Protein AF-L1LE50-F1 (afdb_monomer)

Radius of gyration: 20.18 Å; Cα contacts (8 Å, |Δi|>4): 421; chains: 1; bounding box: 48×34×61 Å

Mean predicted aligned error: 8.32 Å

Secondary structure (DSSP, 8-state):
-PPPEEEEETT--TTSTT-EEEETTEEEEE-TTSPEEEEEEEES-TTSTTEEEEEEEESSTTPEEEEEEETTEEE-TTGGG-TT--EEEEEEETT-TT-----EEEEESSS-EEEEE-SSSEEE----GGGHHHHHHHHHHHTT-EEEETT---SSS-EEEE-TTTSSS-EEEEEEEEETTEEEEEEEE-TTS--SS-EEEPPGGG-TT-TTS--EEEEEE---

Nearest PDB structures (foldseek):
  6k4l-assembly1_A  TM=5.652E-01  e=4.238E+00  Legionella pneumophila subsp. pneumophila str. Philadelphia 1
  6k4l-assembly2_B  TM=5.534E-01  e=4.238E+00  Legionella pneumophila subsp. pneumophila str. Philadelphia 1
  6k4k-assembly1_A  TM=4.910E-01  e=4.238E+00  Legionella pneumophila subsp. pneumophila str. Philadelphia 1
  1swl-assembly1_D  TM=3.981E-01  e=4.013E+00  Streptomyces avidinii
  1n7y-assembly1_A  TM=4.019E-01  e=6.937E+00  Streptomyces avidinii

Sequence (224 aa):
MTGKGVTIDIGNTPVKHGVQKEHDNKYYYDDEHRERAEMTLVEHPSEAPGYKKLEHKPKGNNAKILRIDNVGGTRTEFNNDLDDCKIVIVYYWSGDGDYTDPLVVQLSGEQDKYYTDTGSKWTNADIKSDDLLKTLDEQNCLRMAHIIDISQNPSSSTTTYYCPACHKQEAISISSLDKDNYKRVSHSPDESKSFGEKYRLLDISYFRDIFSKIHHLRLFNYDE

Solvent-accessible surface area (backbone atoms only — not comparable to full-atom values): 13398 Å² total; per-residue (Å²): 130,86,71,60,53,24,58,46,49,75,58,67,44,95,86,36,89,77,50,43,79,76,56,96,54,31,34,33,37,62,36,99,85,67,35,45,35,39,34,40,57,40,75,50,39,90,83,35,70,72,21,27,36,42,38,36,30,46,63,59,97,78,40,37,50,74,48,43,31,40,85,95,46,80,48,71,78,53,64,92,61,31,91,59,28,59,35,42,34,40,30,31,52,57,81,51,80,84,67,82,61,72,40,38,40,35,38,36,47,91,64,74,45,35,28,34,66,76,89,83,50,66,37,80,60,83,61,48,82,91,44,45,45,59,50,50,42,35,46,34,36,77,68,64,32,42,56,36,68,63,78,71,70,66,92,53,98,64,39,70,46,57,26,84,59,65,67,75,82,54,48,33,34,34,46,75,45,84,47,101,93,48,74,50,76,45,78,38,73,46,70,90,59,87,64,89,76,50,72,49,75,73,77,71,82,86,52,87,85,54,84,90,78,75,67,67,52,62,48,36,64,54,90,133

Foldseek 3Di:
DPWAAAEAEPQDDPPDPQWAADDDQKIWHAHPVRWIKIWGKDAQDPLAGQKIKIKIFTPDDRYFHQFYAYVPGTACQCRVPRPFFGIKMWMGGNPPPSSPQTAKIWRDGPDIWIWGDPPPHTDTPVDDSNCVNLSSQLSCVVVVKAKDQPVDDDPDQKDWADGPNNRPDWTWIWHWDDDDPDIDIDTHTDCVPDDDFDKDADDPVVPPDPPPDDRIGIIDTDDD

Organism: NCBI:txid1537102

Structure (mmCIF, N/CA/C/O backbone):
data_AF-L1LE50-F1
#
_entry.id   AF-L1LE50-F1
#
loop_
_atom_site.group_PDB
_atom_site.id
_atom_site.type_symbol
_atom_site.label_atom_id
_atom_site.label_alt_id
_atom_site.label_comp_id
_atom_site.label_asym_id
_atom_site.label_entity_id
_atom_site.label_seq_id
_atom_site.pdbx_PDB_ins_code
_atom_site.Cartn_x
_atom_site.Cartn_y
_atom_site.Cartn_z
_atom_site.occupancy
_atom_site.B_iso_or_equiv
_atom_site.auth_seq_id
_atom_site.auth_comp_id
_atom_site.auth_asym_id
_atom_site.auth_atom_id
_atom_site.pdbx_PDB_model_num
ATOM 1 N N . MET A 1 1 ? -21.938 4.040 27.095 1.00 47.56 1 MET A N 1
ATOM 2 C CA . MET A 1 1 ? -21.354 2.738 26.718 1.00 47.56 1 MET A CA 1
ATOM 3 C C . MET A 1 1 ? -20.289 3.037 25.687 1.00 47.56 1 MET A C 1
ATOM 5 O O . MET A 1 1 ? -20.633 3.581 24.647 1.00 47.56 1 MET A O 1
ATOM 9 N N . THR A 1 2 ? -19.018 2.814 25.998 1.00 58.72 2 THR A N 1
ATOM 10 C CA . THR A 1 2 ? -17.952 2.873 24.994 1.00 58.72 2 THR A CA 1
ATOM 11 C C . THR A 1 2 ? -18.213 1.741 24.003 1.00 58.72 2 THR A C 1
ATOM 13 O O . THR A 1 2 ? -18.344 0.586 24.406 1.00 58.72 2 THR A O 1
ATOM 16 N N . GLY A 1 3 ? -18.436 2.078 22.730 1.00 70.06 3 GLY A N 1
ATOM 17 C CA . GLY A 1 3 ? -18.621 1.067 21.692 1.00 70.06 3 GLY A CA 1
ATOM 18 C C . GLY A 1 3 ? -17.392 0.164 21.632 1.00 70.06 3 GLY A C 1
ATOM 19 O O . GLY A 1 3 ? -16.280 0.633 21.874 1.00 70.06 3 GLY A O 1
ATOM 20 N N . LYS A 1 4 ? -17.589 -1.125 21.334 1.00 89.69 4 LYS A N 1
ATOM 21 C CA . LYS A 1 4 ? -16.463 -2.008 21.024 1.00 89.69 4 LYS A CA 1
ATOM 22 C C . LYS A 1 4 ? -15.696 -1.412 19.852 1.00 89.69 4 LYS A C 1
ATOM 24 O O . LYS A 1 4 ? -16.302 -1.033 18.848 1.00 89.69 4 LYS A O 1
ATOM 29 N N . GLY A 1 5 ? -14.387 -1.324 19.984 1.00 94.50 5 GLY A N 1
ATOM 30 C CA . GLY A 1 5 ? -13.546 -0.823 18.922 1.00 94.50 5 GLY A CA 1
ATOM 31 C C . GLY A 1 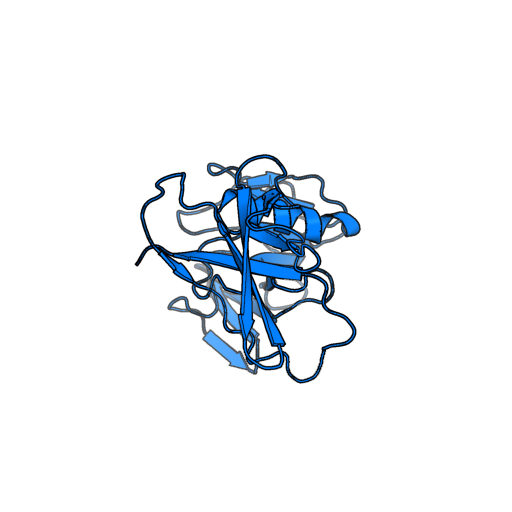5 ? -12.195 -1.503 18.948 1.00 94.50 5 GLY A C 1
ATOM 32 O O . GLY A 1 5 ? -11.793 -2.035 19.977 1.00 94.50 5 GLY A O 1
ATOM 33 N N . VAL A 1 6 ? -11.552 -1.521 17.792 1.00 97.19 6 VAL A N 1
ATOM 34 C CA . VAL A 1 6 ? -10.303 -2.236 17.554 1.00 97.19 6 VAL A CA 1
ATOM 35 C C . VAL A 1 6 ? -9.219 -1.252 17.143 1.00 97.19 6 VAL A C 1
ATOM 37 O O . VAL A 1 6 ? -9.479 -0.240 16.480 1.00 97.19 6 VAL A O 1
ATOM 40 N N . THR A 1 7 ? -7.994 -1.572 17.523 1.00 97.44 7 THR A N 1
ATOM 41 C CA . THR A 1 7 ? -6.789 -0.952 16.975 1.00 97.44 7 THR A CA 1
ATOM 42 C C . THR A 1 7 ? -6.351 -1.707 15.729 1.00 97.44 7 THR A C 1
ATOM 44 O O . THR A 1 7 ? -6.095 -2.908 15.798 1.00 97.44 7 THR A O 1
ATOM 47 N N . ILE A 1 8 ? -6.244 -1.015 14.595 1.00 97.94 8 ILE A N 1
ATOM 48 C CA . ILE A 1 8 ? -5.686 -1.607 13.377 1.00 97.94 8 ILE A CA 1
ATOM 49 C C . ILE A 1 8 ? -4.190 -1.302 13.319 1.00 97.94 8 ILE A C 1
ATOM 51 O O . ILE A 1 8 ? -3.803 -0.166 13.089 1.00 97.94 8 ILE A O 1
ATOM 55 N N . ASP A 1 9 ? -3.343 -2.309 13.493 1.00 97.50 9 ASP A N 1
ATOM 56 C CA . ASP A 1 9 ? -1.910 -2.215 13.198 1.00 97.50 9 ASP A CA 1
ATOM 57 C C . ASP A 1 9 ? -1.678 -2.597 11.725 1.00 97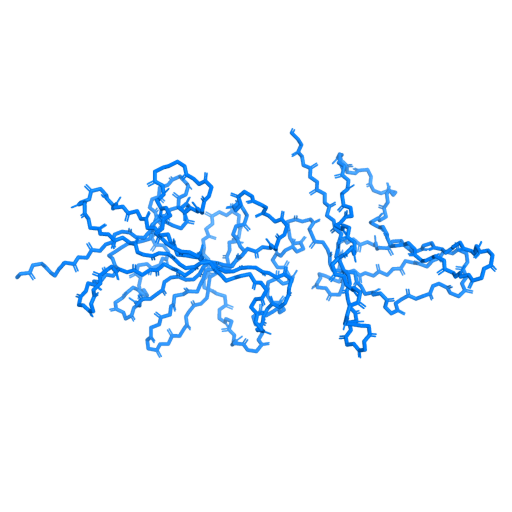.50 9 ASP A C 1
ATOM 59 O O . ASP A 1 9 ? -1.845 -3.762 11.351 1.00 97.50 9 ASP A O 1
ATOM 63 N N . ILE A 1 10 ? -1.317 -1.620 10.885 1.00 96.75 10 ILE A N 1
ATOM 64 C CA . ILE A 1 10 ? -0.978 -1.838 9.464 1.00 96.75 10 ILE A CA 1
ATOM 65 C C . ILE A 1 10 ? 0.389 -2.508 9.281 1.00 96.75 10 ILE A C 1
ATOM 67 O O . ILE A 1 10 ? 0.716 -2.967 8.192 1.00 96.75 10 ILE A O 1
ATOM 71 N N . GLY A 1 11 ? 1.179 -2.614 10.351 1.00 96.12 11 GLY A N 1
ATOM 72 C CA . GLY A 1 11 ? 2.369 -3.452 10.403 1.00 96.12 11 GLY A CA 1
ATOM 73 C C . GLY A 1 11 ? 2.053 -4.924 10.680 1.00 96.12 11 GLY A C 1
ATOM 74 O O . GLY A 1 11 ? 2.983 -5.722 10.753 1.00 96.12 11 GLY A O 1
ATOM 75 N N . ASN A 1 12 ? 0.787 -5.316 10.891 1.00 97.31 12 ASN A N 1
ATOM 76 C CA . ASN A 1 12 ? 0.392 -6.725 10.965 1.00 97.31 12 ASN A CA 1
ATOM 77 C C . ASN A 1 12 ? 0.173 -7.311 9.576 1.00 97.31 12 ASN A C 1
ATOM 79 O O . ASN A 1 12 ? -0.798 -6.996 8.906 1.00 97.31 12 ASN A O 1
ATOM 83 N N . THR A 1 13 ? 1.064 -8.210 9.169 1.00 97.25 13 THR A N 1
ATOM 84 C CA . THR A 1 13 ? 1.105 -8.778 7.818 1.00 97.25 13 THR A CA 1
ATOM 85 C C . THR A 1 13 ? 1.066 -10.309 7.891 1.00 97.25 13 THR A C 1
ATOM 87 O O . THR A 1 13 ? 1.303 -10.877 8.961 1.00 97.25 13 THR A O 1
ATOM 90 N N . PRO A 1 14 ? 0.770 -11.022 6.787 1.00 97.56 14 PRO A N 1
ATOM 91 C CA . PRO A 1 14 ? 0.708 -12.487 6.773 1.00 97.56 14 PRO A CA 1
ATOM 92 C C . PRO A 1 14 ? 1.957 -13.211 7.295 1.00 97.56 14 PRO A C 1
ATOM 94 O O . PRO A 1 14 ? 1.855 -14.367 7.700 1.00 97.56 14 PRO A O 1
ATOM 97 N N . VAL A 1 15 ? 3.120 -12.554 7.257 1.00 96.31 15 VAL A N 1
ATOM 98 C CA . VAL A 1 15 ? 4.412 -13.110 7.688 1.00 96.31 15 VAL A CA 1
ATOM 99 C C . VAL A 1 15 ? 4.795 -12.712 9.118 1.00 96.31 15 VAL A C 1
ATOM 101 O O . VAL A 1 15 ? 5.742 -13.267 9.675 1.00 96.31 15 VAL A O 1
ATOM 104 N N . LYS A 1 16 ? 4.072 -11.775 9.750 1.00 96.00 16 LYS A N 1
ATOM 105 C CA . LYS A 1 16 ? 4.405 -11.293 11.096 1.00 96.00 16 LYS A CA 1
ATOM 106 C C . LYS A 1 16 ? 4.021 -12.308 12.169 1.00 96.00 16 LYS A C 1
ATOM 108 O O . LYS A 1 16 ? 2.930 -12.879 12.175 1.00 96.00 16 LYS A O 1
ATOM 113 N N . HIS A 1 17 ? 4.906 -12.473 13.148 1.00 95.19 17 HIS A N 1
ATOM 114 C CA . HIS A 1 17 ? 4.634 -13.294 14.322 1.00 95.19 17 HIS A CA 1
ATOM 115 C C . HIS A 1 17 ? 3.404 -12.781 15.094 1.00 95.19 17 HIS A C 1
ATOM 117 O O . HIS A 1 17 ? 3.313 -11.599 15.418 1.00 95.19 17 HIS A O 1
ATOM 123 N N . GLY A 1 18 ? 2.485 -13.687 15.438 1.00 94.75 18 GLY A N 1
ATOM 124 C CA . GLY A 1 18 ? 1.242 -13.375 16.155 1.00 94.75 18 GLY A CA 1
ATOM 125 C C . GLY A 1 18 ? 0.021 -13.196 15.250 1.00 94.75 18 GLY A C 1
ATOM 126 O O . GLY A 1 18 ? -1.104 -13.315 15.735 1.00 94.75 18 GLY A O 1
ATOM 127 N N . VAL A 1 19 ? 0.222 -13.006 13.942 1.00 97.62 19 VAL A N 1
ATOM 128 C CA . VAL A 1 19 ? -0.861 -13.072 12.956 1.00 97.62 19 VAL A CA 1
ATOM 129 C C . VAL A 1 19 ? -1.213 -14.537 12.698 1.00 97.62 19 VAL A C 1
ATOM 131 O O . VAL A 1 19 ? -0.348 -15.377 12.455 1.00 97.62 19 VAL A O 1
ATOM 134 N N . GLN A 1 20 ? -2.500 -14.859 12.776 1.00 98.25 20 GLN A N 1
ATOM 135 C CA . GLN A 1 20 ? -3.024 -16.215 12.635 1.00 98.25 20 GLN A CA 1
ATOM 136 C C . GLN A 1 20 ? -3.728 -16.357 11.287 1.00 98.25 20 GLN A C 1
ATOM 138 O O . GLN A 1 20 ? -4.504 -15.491 10.888 1.00 98.25 20 GLN A O 1
ATOM 143 N N . LYS A 1 21 ? -3.471 -17.460 10.580 1.00 98.06 21 LYS A N 1
ATOM 144 C CA . LYS A 1 21 ? -4.160 -17.795 9.329 1.00 98.06 21 LYS A CA 1
ATOM 145 C C . LYS A 1 21 ? -5.465 -18.529 9.640 1.00 98.06 21 LYS A C 1
ATOM 147 O O . LYS A 1 21 ? -5.451 -19.485 10.408 1.00 98.06 21 LYS A O 1
ATOM 152 N N . GLU A 1 22 ? -6.576 -18.098 9.044 1.00 96.31 22 GLU A N 1
ATOM 153 C CA . GLU A 1 22 ? -7.884 -18.741 9.236 1.00 96.31 22 GLU A CA 1
ATOM 154 C C . GLU A 1 22 ? -8.175 -19.736 8.102 1.00 96.31 22 GLU A C 1
ATOM 156 O O . GLU A 1 22 ? -8.231 -20.941 8.334 1.00 96.31 22 GLU A O 1
ATOM 161 N N . HIS A 1 23 ? -8.313 -19.245 6.868 1.00 95.44 23 HIS A N 1
ATOM 162 C CA . HIS A 1 23 ? -8.451 -20.043 5.643 1.00 95.44 23 HIS A CA 1
ATOM 163 C C . HIS A 1 23 ? -8.045 -19.208 4.425 1.00 95.44 23 HIS A C 1
ATOM 165 O O . HIS A 1 23 ? -8.162 -17.985 4.450 1.00 95.44 23 HIS A O 1
ATOM 171 N N . ASP A 1 24 ? -7.576 -19.865 3.364 1.00 96.75 24 ASP A N 1
ATOM 172 C CA . ASP A 1 24 ? -7.226 -19.237 2.085 1.00 96.75 24 ASP A CA 1
ATOM 173 C C . ASP A 1 24 ? -6.295 -18.021 2.239 1.00 96.75 24 ASP A C 1
ATOM 175 O O . ASP A 1 24 ? -5.145 -18.163 2.667 1.00 96.75 24 ASP A O 1
ATOM 179 N N . ASN A 1 25 ? -6.800 -16.839 1.896 1.00 97.19 25 ASN A N 1
ATOM 180 C CA . ASN A 1 25 ? -6.145 -15.542 1.957 1.00 97.19 25 ASN A CA 1
ATOM 181 C C . ASN A 1 25 ? -6.583 -14.703 3.173 1.00 97.19 25 ASN A C 1
ATOM 183 O O . ASN A 1 25 ? -6.357 -13.492 3.196 1.00 97.19 25 ASN A O 1
ATOM 187 N N . LYS A 1 26 ? -7.227 -15.322 4.169 1.00 98.38 26 LYS A N 1
ATOM 188 C CA . LYS A 1 26 ? -7.727 -14.656 5.374 1.00 98.38 26 LYS A CA 1
ATOM 189 C C . LYS A 1 26 ? -6.879 -14.950 6.600 1.00 98.38 26 LYS A C 1
ATOM 191 O O . LYS A 1 26 ? -6.502 -16.091 6.887 1.00 98.38 26 LYS A O 1
ATOM 196 N N . TYR A 1 27 ? -6.655 -13.891 7.358 1.00 98.56 27 TYR A N 1
ATOM 197 C CA . TYR A 1 27 ? -5.814 -13.836 8.539 1.00 98.56 27 TYR A CA 1
ATOM 198 C C . TYR A 1 27 ? -6.515 -13.026 9.631 1.00 98.56 27 TYR A C 1
ATOM 200 O O . TYR A 1 27 ? -7.520 -12.360 9.383 1.00 98.56 27 TYR A O 1
ATOM 208 N N . TYR A 1 28 ? -5.993 -13.068 10.849 1.00 98.50 28 TYR A N 1
ATOM 209 C CA . TYR A 1 28 ? -6.453 -12.213 11.936 1.00 98.50 28 TYR A CA 1
ATOM 210 C C . TYR A 1 28 ? -5.379 -12.025 13.001 1.00 98.50 28 TYR A C 1
ATOM 212 O O . TYR A 1 28 ? -4.417 -12.788 13.087 1.00 98.50 28 TYR A O 1
ATOM 220 N N . TYR A 1 29 ? -5.593 -11.031 13.849 1.00 98.06 29 TYR A N 1
ATOM 221 C CA . TYR A 1 29 ? -4.880 -10.837 15.104 1.00 98.06 29 TYR A CA 1
ATOM 222 C C . TYR A 1 29 ? -5.832 -10.218 16.127 1.00 98.06 29 TYR A C 1
ATOM 224 O O . TYR A 1 29 ? -6.871 -9.666 15.760 1.00 98.06 29 TYR A O 1
ATOM 232 N N . ASP A 1 30 ? -5.478 -10.320 17.401 1.00 97.50 30 ASP A N 1
ATOM 233 C CA . ASP A 1 30 ? -6.173 -9.618 18.474 1.00 97.50 30 ASP A CA 1
ATOM 234 C C . ASP A 1 30 ? -5.319 -8.420 18.902 1.00 97.50 30 ASP A C 1
ATOM 236 O O . ASP A 1 30 ? -4.095 -8.536 19.003 1.00 97.50 30 ASP A O 1
ATOM 240 N N . ASP A 1 31 ? -5.948 -7.267 19.117 1.00 95.56 31 ASP A N 1
ATOM 241 C CA . ASP A 1 31 ? -5.254 -6.082 19.614 1.00 95.56 31 ASP A CA 1
ATOM 242 C C . ASP A 1 31 ? -4.932 -6.183 21.120 1.00 95.56 31 ASP A C 1
ATOM 244 O O . ASP A 1 31 ? -5.222 -7.180 21.791 1.00 95.56 31 ASP A O 1
ATOM 248 N N . GLU A 1 32 ? -4.329 -5.138 21.690 1.00 93.69 32 GLU A N 1
ATOM 249 C CA . GLU A 1 32 ? -3.982 -5.100 23.119 1.00 93.69 32 GLU A CA 1
ATOM 250 C C . GLU A 1 32 ? -5.194 -5.206 24.066 1.00 93.69 32 GLU A C 1
ATOM 252 O O . GLU A 1 32 ? -5.040 -5.545 25.243 1.00 93.69 32 GLU A O 1
ATOM 257 N N . HIS A 1 33 ? -6.407 -4.963 23.563 1.00 94.50 33 HIS A N 1
ATOM 258 C CA . HIS A 1 33 ? -7.667 -5.104 24.290 1.00 94.50 33 HIS A CA 1
ATOM 259 C C . HIS A 1 33 ? -8.371 -6.437 24.014 1.00 94.50 33 HIS A C 1
ATOM 261 O O . HIS A 1 33 ? -9.458 -6.674 24.545 1.00 94.50 33 HIS A O 1
ATOM 267 N N . ARG A 1 34 ? -7.727 -7.342 23.263 1.00 95.25 34 ARG A N 1
ATOM 268 C CA . ARG A 1 34 ? -8.270 -8.632 22.816 1.00 95.25 34 ARG A CA 1
ATOM 269 C C . ARG A 1 34 ? -9.479 -8.490 21.890 1.00 95.25 34 ARG A C 1
ATOM 271 O O . ARG A 1 34 ? -10.323 -9.386 21.839 1.00 95.25 34 ARG A O 1
ATOM 278 N N . GLU A 1 35 ? -9.580 -7.373 21.176 1.00 96.44 35 GLU A N 1
ATOM 279 C CA . GLU A 1 35 ? -10.555 -7.205 20.105 1.00 96.44 35 GLU A CA 1
ATOM 280 C C . GLU A 1 35 ? -9.922 -7.652 18.781 1.00 96.44 35 GLU A C 1
ATOM 282 O O . GLU A 1 35 ? -8.772 -7.335 18.474 1.00 96.44 35 GLU A O 1
ATOM 287 N N . ARG A 1 36 ? -10.665 -8.442 18.000 1.00 97.38 36 ARG A N 1
ATOM 288 C CA . ARG A 1 36 ? -10.126 -9.100 16.803 1.00 97.38 36 ARG A CA 1
ATOM 289 C C . ARG A 1 36 ? -10.171 -8.170 15.593 1.00 97.38 36 ARG A C 1
ATOM 291 O O . ARG A 1 36 ? -11.244 -7.681 15.229 1.00 97.38 36 ARG A O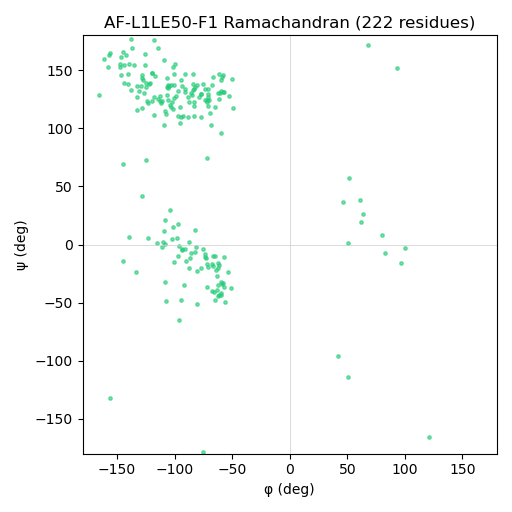 1
ATOM 298 N N . ALA A 1 37 ? -9.040 -8.033 14.914 1.00 98.25 37 ALA A N 1
ATOM 299 C CA . ALA A 1 37 ? -8.943 -7.495 13.565 1.00 98.25 37 ALA A CA 1
ATOM 300 C C . ALA A 1 37 ? -8.846 -8.649 12.555 1.00 98.25 37 ALA A C 1
ATOM 302 O O . ALA A 1 37 ? -8.016 -9.548 12.687 1.00 98.25 37 ALA A O 1
ATOM 303 N N . GLU A 1 38 ? -9.707 -8.633 11.544 1.00 98.44 38 GLU A N 1
ATOM 304 C CA . GLU A 1 38 ? -9.683 -9.561 10.415 1.00 98.44 38 GLU A CA 1
ATOM 305 C C . GLU A 1 38 ? -8.905 -8.935 9.262 1.00 98.44 38 GLU A C 1
ATOM 307 O O . GLU A 1 38 ? -9.037 -7.740 8.999 1.00 98.44 38 GLU A O 1
ATOM 312 N N . MET A 1 39 ? -8.122 -9.750 8.562 1.00 98.38 39 MET A N 1
ATOM 313 C CA . MET A 1 39 ? -7.296 -9.321 7.444 1.00 98.38 39 MET A CA 1
ATOM 314 C C . MET A 1 39 ? -7.526 -10.207 6.218 1.00 98.38 39 MET A C 1
ATOM 316 O O . MET A 1 39 ? -7.589 -11.429 6.337 1.00 98.38 39 MET A O 1
ATOM 320 N N . THR A 1 40 ? -7.646 -9.606 5.036 1.00 98.56 40 THR A N 1
ATOM 321 C CA . THR A 1 40 ? -7.759 -10.321 3.754 1.00 98.56 40 THR A CA 1
ATOM 322 C C . THR A 1 40 ? -6.658 -9.865 2.807 1.00 98.56 40 THR A C 1
ATOM 324 O O . THR A 1 40 ? -6.537 -8.676 2.525 1.00 98.56 40 THR A O 1
ATOM 327 N N . LEU A 1 41 ? -5.859 -10.810 2.314 1.00 98.44 41 LEU A N 1
ATOM 328 C CA . LEU A 1 41 ? -4.838 -10.566 1.300 1.00 98.44 41 LEU A CA 1
ATOM 329 C C . LEU A 1 41 ? -5.433 -10.721 -0.097 1.00 98.44 41 LEU A C 1
ATOM 331 O O . LEU A 1 41 ? -5.987 -11.765 -0.430 1.00 98.44 41 LEU A O 1
ATOM 335 N N . VAL A 1 42 ? -5.270 -9.714 -0.943 1.00 98.12 42 VAL A N 1
ATOM 336 C CA . VAL A 1 42 ? -5.617 -9.798 -2.363 1.00 98.12 42 VAL A CA 1
ATOM 337 C C . VAL A 1 42 ? -4.351 -9.596 -3.179 1.00 98.12 42 VAL A C 1
ATOM 339 O O . VAL A 1 42 ? -3.783 -8.503 -3.205 1.00 98.12 42 VAL A O 1
ATOM 342 N N . GLU A 1 43 ? -3.904 -10.660 -3.838 1.00 96.50 43 GLU A N 1
ATOM 343 C CA . GLU A 1 43 ? -2.807 -10.602 -4.801 1.00 96.50 43 GLU A CA 1
ATOM 344 C C . GLU A 1 43 ? -3.339 -10.167 -6.168 1.00 96.50 43 GLU A C 1
ATOM 346 O O . GLU A 1 43 ? -4.400 -10.620 -6.597 1.00 96.50 43 GLU A O 1
ATOM 351 N N . HIS A 1 44 ? -2.601 -9.287 -6.848 1.00 93.81 44 HIS A N 1
ATOM 352 C CA . HIS A 1 44 ? -2.929 -8.787 -8.186 1.00 93.81 44 HIS A CA 1
ATOM 353 C C . HIS A 1 44 ? -4.367 -8.244 -8.317 1.00 93.81 44 HIS A C 1
ATOM 355 O O . HIS A 1 44 ? -5.125 -8.710 -9.174 1.00 93.81 44 HIS A O 1
ATOM 361 N N . PRO A 1 45 ? -4.762 -7.255 -7.490 1.00 95.50 45 PRO A N 1
ATOM 362 C CA . PRO A 1 45 ? -6.087 -6.656 -7.585 1.00 95.50 45 PRO A CA 1
ATOM 363 C C . PRO A 1 45 ? -6.302 -6.041 -8.977 1.00 95.50 45 PRO A C 1
ATOM 365 O O . PRO A 1 45 ? -5.378 -5.493 -9.580 1.00 95.50 45 PRO A O 1
ATOM 368 N N . SER A 1 46 ? -7.527 -6.133 -9.498 1.00 92.81 46 SER A N 1
ATOM 369 C CA . SER A 1 46 ? -7.869 -5.717 -10.868 1.00 92.81 46 SER A CA 1
ATOM 370 C C . SER A 1 46 ? -7.578 -4.244 -11.162 1.00 92.81 46 SER A C 1
ATOM 372 O O . SER A 1 46 ? -7.209 -3.895 -12.280 1.00 92.81 46 SER A O 1
ATOM 374 N N . GLU A 1 47 ? -7.737 -3.396 -10.152 1.00 93.31 47 GLU A N 1
ATOM 375 C CA . GLU A 1 47 ? -7.501 -1.956 -10.175 1.00 93.31 47 GLU A CA 1
ATOM 376 C C . GLU A 1 47 ? -6.011 -1.592 -10.115 1.00 93.31 47 GLU A C 1
ATOM 378 O O . GLU A 1 47 ? -5.627 -0.494 -10.509 1.00 93.31 47 GLU A O 1
ATOM 383 N N . ALA A 1 48 ? -5.165 -2.512 -9.641 1.00 94.12 48 ALA A N 1
ATOM 384 C CA . ALA A 1 48 ? -3.734 -2.296 -9.470 1.00 94.12 48 ALA A CA 1
ATOM 385 C C . ALA A 1 48 ? -2.937 -3.585 -9.762 1.00 94.12 48 ALA A C 1
ATOM 387 O O . ALA A 1 48 ? -2.361 -4.200 -8.856 1.00 94.12 48 ALA A O 1
ATOM 388 N N . PRO A 1 49 ? -2.875 -4.024 -11.034 1.00 91.19 49 PRO A N 1
ATOM 389 C CA . PRO A 1 49 ? -2.086 -5.189 -11.411 1.00 91.19 49 PRO A CA 1
ATOM 390 C C . PRO A 1 49 ? -0.599 -4.981 -11.076 1.00 91.19 49 PRO A C 1
ATOM 392 O O . PRO A 1 49 ? -0.047 -3.890 -11.220 1.00 91.19 49 PRO A O 1
ATOM 395 N N . GLY A 1 50 ? 0.064 -6.045 -10.614 1.00 90.81 50 GLY A N 1
ATOM 396 C CA . GLY A 1 50 ? 1.454 -5.980 -10.128 1.00 90.81 50 GLY A CA 1
ATOM 397 C C . GLY A 1 50 ? 1.612 -5.449 -8.695 1.00 90.81 50 GLY A C 1
ATOM 398 O O . GLY A 1 50 ? 2.736 -5.237 -8.240 1.00 90.81 50 GLY A O 1
ATOM 399 N N . TYR A 1 51 ? 0.502 -5.260 -7.983 1.00 95.81 51 TYR A N 1
ATOM 400 C CA . TYR A 1 51 ? 0.469 -4.947 -6.557 1.00 95.81 51 TYR A CA 1
ATOM 401 C C . TYR A 1 51 ? -0.253 -6.046 -5.779 1.00 95.8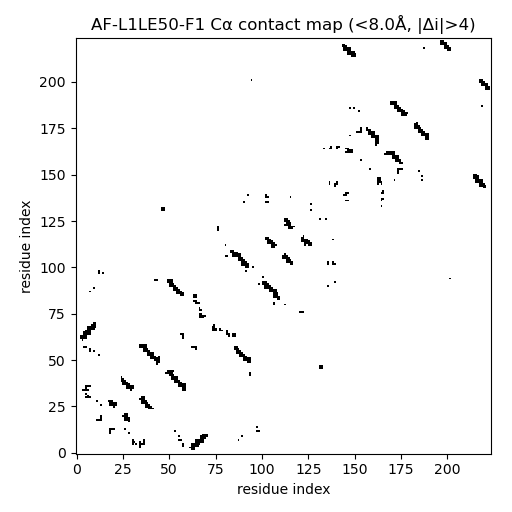1 51 TYR A C 1
ATOM 403 O O . TYR A 1 51 ? -0.775 -7.010 -6.346 1.00 95.81 51 TYR A O 1
ATOM 411 N N . LYS A 1 52 ? -0.265 -5.897 -4.462 1.00 97.44 52 LYS A N 1
ATOM 412 C CA . LYS A 1 52 ? -1.114 -6.643 -3.539 1.00 97.44 52 LYS A CA 1
ATOM 413 C C . LYS A 1 52 ? -1.709 -5.672 -2.531 1.00 97.44 52 LYS A C 1
ATOM 415 O O . LYS A 1 52 ? -1.122 -4.622 -2.265 1.00 97.44 52 LYS A O 1
ATOM 420 N N . LYS A 1 53 ? -2.860 -6.018 -1.967 1.00 97.94 53 LYS A N 1
ATOM 421 C CA . LYS A 1 53 ? -3.471 -5.238 -0.889 1.00 97.94 53 LYS A CA 1
ATOM 422 C C . LYS A 1 53 ? -3.831 -6.109 0.306 1.00 97.94 53 LYS A C 1
ATOM 424 O O . LYS A 1 53 ? -4.247 -7.256 0.136 1.00 97.94 53 LYS A O 1
ATOM 429 N N . LEU A 1 54 ? -3.658 -5.553 1.500 1.00 98.44 54 LEU A N 1
ATOM 430 C CA . LEU A 1 54 ? -4.115 -6.118 2.765 1.00 98.44 54 LEU A CA 1
ATOM 431 C C . LEU A 1 54 ? -5.283 -5.285 3.277 1.00 98.44 54 LEU A C 1
ATOM 433 O O . LEU A 1 54 ? -5.125 -4.109 3.590 1.00 98.44 54 LEU A O 1
ATOM 437 N N . GLU A 1 55 ? -6.460 -5.894 3.345 1.00 98.50 55 GLU A N 1
ATOM 438 C CA . GLU A 1 55 ? -7.665 -5.265 3.878 1.00 98.50 55 GLU A CA 1
ATOM 439 C C . GLU A 1 55 ? -7.832 -5.650 5.344 1.00 98.50 55 GLU A C 1
ATOM 441 O O . GLU A 1 55 ? -8.015 -6.826 5.643 1.00 98.50 55 GLU A O 1
ATOM 446 N N . HIS A 1 56 ? -7.808 -4.676 6.246 1.00 98.44 56 HIS A N 1
ATOM 447 C CA . HIS A 1 56 ? -8.012 -4.830 7.680 1.00 98.44 56 HIS A CA 1
ATOM 448 C C . HIS A 1 56 ? -9.389 -4.312 8.082 1.00 98.44 56 HIS A C 1
ATOM 450 O O . HIS A 1 56 ? -9.778 -3.203 7.711 1.00 98.44 56 HIS A O 1
ATOM 456 N N . LYS A 1 57 ? -10.114 -5.071 8.902 1.00 97.62 57 LYS A N 1
ATOM 457 C CA . LYS A 1 57 ? -11.404 -4.639 9.446 1.00 97.62 57 LYS A CA 1
ATOM 458 C C . LYS A 1 57 ? -11.654 -5.197 10.848 1.00 97.62 57 LYS A C 1
ATOM 460 O O . LYS A 1 57 ? -11.170 -6.283 11.167 1.00 97.62 57 LYS A O 1
ATOM 465 N N . PRO A 1 58 ? -12.443 -4.511 11.685 1.00 97.81 58 PRO A N 1
ATOM 466 C CA . PRO A 1 58 ? -12.896 -5.070 12.952 1.00 97.81 58 PRO A CA 1
ATOM 467 C C . PRO A 1 58 ? -13.746 -6.330 12.743 1.00 97.81 58 PRO A C 1
ATOM 469 O O . PRO A 1 58 ? -14.534 -6.412 11.797 1.00 97.81 58 PRO A O 1
ATOM 472 N N . LYS A 1 59 ? -13.662 -7.296 13.663 1.00 96.81 59 LYS A N 1
ATOM 473 C CA . LYS A 1 59 ? -14.611 -8.413 13.682 1.00 96.81 59 LYS A CA 1
ATOM 474 C C . LYS A 1 59 ? -15.992 -7.946 14.149 1.00 96.81 59 LYS A C 1
ATOM 476 O O . LYS A 1 59 ? -16.173 -7.511 15.285 1.00 96.81 59 LYS A O 1
ATOM 481 N N . GLY A 1 60 ? -16.994 -8.168 13.300 1.00 92.19 60 GLY A N 1
ATOM 482 C CA . GLY A 1 60 ? -18.402 -7.898 13.591 1.00 92.19 60 GLY A CA 1
ATOM 483 C C . GLY A 1 60 ? -18.873 -6.513 13.138 1.00 92.19 60 GLY A C 1
ATOM 484 O O . GLY A 1 60 ? -18.119 -5.551 13.089 1.00 92.19 60 GLY A O 1
ATOM 485 N N . ASN A 1 61 ? -20.166 -6.409 12.826 1.00 84.25 61 ASN A N 1
ATOM 486 C CA . ASN A 1 61 ? -20.717 -5.288 12.049 1.00 84.25 61 ASN A CA 1
ATOM 487 C C . ASN A 1 61 ? -20.816 -3.943 12.794 1.00 84.25 61 ASN A C 1
ATOM 489 O O . ASN A 1 61 ? -21.088 -2.930 12.162 1.00 84.25 61 ASN A O 1
ATOM 493 N N . ASN A 1 62 ? -20.635 -3.928 14.117 1.00 88.12 62 ASN A N 1
ATOM 494 C CA . ASN A 1 62 ? -20.812 -2.731 14.953 1.00 88.12 62 ASN A CA 1
ATOM 495 C C . ASN A 1 62 ? -19.512 -2.263 15.624 1.00 88.12 62 ASN A C 1
ATOM 497 O O . ASN A 1 62 ? -19.548 -1.328 16.426 1.00 88.12 62 ASN A O 1
ATOM 501 N N . ALA A 1 63 ? -18.392 -2.942 15.369 1.00 94.44 63 ALA A N 1
ATOM 502 C CA . ALA A 1 63 ? -17.109 -2.549 15.927 1.00 94.44 63 ALA A CA 1
ATOM 503 C C . ALA A 1 63 ? -16.509 -1.407 15.095 1.00 94.44 63 ALA A C 1
ATOM 505 O O . ALA A 1 63 ? -16.582 -1.421 13.867 1.00 94.44 63 ALA A O 1
ATOM 506 N N . LYS A 1 64 ? -15.943 -0.409 15.776 1.00 95.88 64 LYS A N 1
ATOM 507 C CA . LYS A 1 64 ? -15.295 0.748 15.140 1.00 95.88 64 LYS A CA 1
ATOM 508 C C . LYS A 1 64 ? -13.780 0.587 15.099 1.00 95.88 64 LYS A C 1
ATOM 510 O O . LYS A 1 64 ? -13.208 -0.088 15.952 1.00 95.88 64 LYS A O 1
ATOM 515 N N . ILE A 1 65 ? -13.127 1.253 14.154 1.00 97.31 65 ILE A N 1
ATOM 516 C CA . ILE A 1 65 ? -11.673 1.434 14.181 1.00 97.31 65 ILE A CA 1
ATOM 517 C C . ILE A 1 65 ? -11.383 2.636 15.082 1.00 97.31 65 ILE A C 1
ATOM 519 O O . ILE A 1 65 ? -11.877 3.728 14.823 1.00 97.31 65 ILE A O 1
ATOM 523 N N . LEU A 1 66 ? -10.640 2.432 16.172 1.00 95.94 66 LEU A N 1
ATOM 524 C CA . LEU A 1 66 ? -10.363 3.496 17.151 1.00 95.94 66 LEU A CA 1
ATOM 525 C C . LEU A 1 66 ? -9.071 4.251 16.853 1.00 95.94 66 LEU A C 1
ATOM 527 O O . LEU A 1 66 ? -8.971 5.442 17.133 1.00 95.94 66 LEU A O 1
ATOM 531 N N . ARG A 1 67 ? -8.076 3.538 16.331 1.00 95.88 67 ARG A N 1
ATOM 532 C CA . ARG A 1 67 ? -6.772 4.076 15.947 1.00 95.88 67 ARG A CA 1
ATOM 533 C C . ARG A 1 67 ? -6.125 3.172 14.913 1.00 95.88 67 ARG A C 1
ATOM 535 O O . ARG A 1 67 ? -6.496 1.998 14.786 1.00 95.88 67 ARG A O 1
ATOM 542 N N . ILE A 1 68 ? -5.127 3.729 14.241 1.00 97.06 68 ILE A N 1
ATOM 543 C CA . ILE A 1 68 ? -4.245 2.998 13.347 1.00 97.06 68 ILE A CA 1
ATOM 544 C C . ILE A 1 68 ? -2.816 3.087 13.890 1.00 97.06 68 ILE A C 1
ATOM 546 O O . ILE A 1 68 ? -2.302 4.177 14.148 1.00 97.06 68 ILE A O 1
ATOM 550 N N . ASP A 1 69 ? -2.184 1.934 14.054 1.00 95.62 69 ASP A N 1
ATOM 551 C CA . ASP A 1 69 ? -0.790 1.786 14.462 1.00 95.62 69 ASP A CA 1
ATOM 552 C C . ASP A 1 69 ? 0.048 1.283 13.279 1.00 95.62 69 ASP A C 1
ATOM 554 O O . ASP A 1 69 ? -0.480 0.715 12.326 1.00 95.62 69 ASP A O 1
ATOM 558 N N . ASN A 1 70 ? 1.361 1.498 13.328 1.00 90.94 70 ASN A N 1
ATOM 559 C CA . ASN A 1 70 ? 2.323 0.911 12.394 1.00 90.94 70 ASN A CA 1
ATOM 560 C C . ASN A 1 70 ? 3.562 0.434 13.174 1.00 90.94 70 ASN A C 1
ATOM 562 O O . ASN A 1 70 ? 3.704 0.699 14.373 1.00 90.94 70 ASN A O 1
ATOM 566 N N . VAL A 1 71 ? 4.521 -0.186 12.485 1.00 81.25 71 VAL A N 1
ATOM 567 C CA . VAL A 1 71 ? 5.884 -0.378 12.983 1.00 81.25 71 VAL A CA 1
ATOM 568 C C . VAL A 1 71 ? 6.408 0.968 13.514 1.00 81.25 71 VAL A C 1
ATOM 570 O O . VAL A 1 71 ? 6.470 1.969 12.794 1.00 81.25 71 VAL A O 1
ATOM 573 N N . GLY A 1 72 ? 6.707 1.006 14.816 1.00 78.25 72 GLY A N 1
ATOM 574 C CA . GLY A 1 72 ? 7.167 2.205 15.527 1.00 78.25 72 GLY A CA 1
ATOM 575 C C . GLY A 1 72 ? 6.110 2.958 16.348 1.00 78.25 72 GLY A C 1
ATOM 576 O O . GLY A 1 72 ? 6.479 3.905 17.036 1.00 78.25 72 GLY A O 1
ATOM 577 N N . GLY A 1 73 ? 4.839 2.537 16.336 1.00 88.62 73 GLY A N 1
ATOM 578 C CA . GLY A 1 73 ? 3.796 3.039 17.240 1.00 88.62 73 GLY A CA 1
ATOM 579 C C . GLY A 1 73 ? 2.586 3.675 16.548 1.00 88.62 73 GLY A C 1
ATOM 580 O O . GLY A 1 73 ? 2.369 3.516 15.344 1.00 88.62 73 GLY A O 1
ATOM 581 N N . THR A 1 74 ? 1.787 4.390 17.343 1.00 90.75 74 THR A N 1
ATOM 582 C CA . THR A 1 74 ? 0.513 4.985 16.915 1.00 90.75 74 THR A CA 1
ATOM 583 C C . THR A 1 74 ? 0.682 6.116 15.910 1.00 90.75 74 THR A C 1
ATOM 585 O O . THR A 1 74 ? 1.538 6.988 16.070 1.00 90.75 74 THR A O 1
ATOM 588 N N . ARG A 1 75 ? -0.182 6.119 14.889 1.00 90.44 75 ARG A N 1
ATOM 589 C CA . ARG A 1 75 ? -0.233 7.124 13.823 1.00 90.44 75 ARG A CA 1
ATOM 590 C C . ARG A 1 75 ? -1.454 8.015 14.008 1.00 90.44 75 ARG A C 1
ATOM 592 O O . ARG A 1 75 ? -2.592 7.567 13.906 1.00 90.44 75 ARG A O 1
ATOM 599 N N . THR A 1 76 ? -1.215 9.284 14.322 1.00 93.62 76 THR A N 1
ATOM 600 C CA . THR A 1 76 ? -2.274 10.264 14.609 1.00 93.62 76 THR A CA 1
ATOM 601 C C . THR A 1 76 ? -2.800 10.951 13.353 1.00 93.62 76 THR A C 1
ATOM 603 O O . THR A 1 76 ? -3.845 11.598 13.401 1.00 93.62 76 THR A O 1
ATOM 606 N N . GLU A 1 77 ? -2.114 10.788 12.222 1.00 95.25 77 GLU A N 1
ATOM 607 C CA . GLU A 1 77 ? -2.434 11.406 10.935 1.00 95.25 77 GLU A CA 1
ATOM 608 C C . GLU A 1 77 ? -3.786 10.947 10.373 1.00 95.25 77 GLU A C 1
ATOM 610 O O . GLU A 1 77 ? -4.394 11.664 9.583 1.00 95.25 77 GLU A O 1
ATOM 615 N N . PHE A 1 78 ? -4.274 9.786 10.814 1.00 94.69 78 PHE A N 1
ATOM 616 C CA . PHE A 1 78 ? -5.547 9.208 10.386 1.00 94.69 78 PHE A CA 1
ATOM 617 C C . PHE A 1 78 ? -6.736 9.629 11.260 1.00 94.69 78 PHE A C 1
ATOM 619 O O . PHE A 1 78 ? -7.878 9.412 10.871 1.00 94.69 78 PHE A O 1
ATOM 626 N N . ASN A 1 79 ? -6.498 10.207 12.445 1.00 93.69 79 ASN A N 1
ATOM 627 C CA . ASN A 1 79 ? -7.512 10.323 13.504 1.00 93.69 79 ASN A CA 1
ATOM 628 C C . ASN A 1 79 ? -8.777 11.081 13.085 1.00 93.69 79 ASN A C 1
ATOM 630 O O . ASN A 1 79 ? -9.864 10.749 13.547 1.00 93.69 79 ASN A O 1
ATOM 634 N N . ASN A 1 80 ? -8.648 12.079 12.209 1.00 94.00 80 ASN A N 1
ATOM 635 C CA . ASN A 1 80 ? -9.783 12.888 11.751 1.00 94.00 80 ASN A CA 1
ATOM 636 C C . ASN A 1 80 ? -10.700 12.141 10.772 1.00 94.00 80 ASN A C 1
ATOM 638 O O . ASN A 1 80 ? -11.758 12.643 10.402 1.00 94.00 80 ASN A O 1
ATOM 642 N N . ASP A 1 81 ? -10.282 10.957 10.334 1.00 95.69 81 ASP A N 1
ATOM 643 C CA . ASP A 1 81 ? -10.853 10.253 9.199 1.00 95.69 81 ASP A CA 1
ATOM 644 C C . ASP A 1 81 ? -11.347 8.845 9.579 1.00 95.69 81 ASP A C 1
ATOM 646 O O . ASP A 1 81 ? -11.792 8.090 8.716 1.00 95.69 81 ASP A O 1
ATOM 650 N N . LEU A 1 82 ? -11.310 8.501 10.875 1.00 96.06 82 LEU A N 1
ATOM 651 C CA . LEU A 1 82 ? -11.706 7.187 11.395 1.00 96.06 82 LEU A CA 1
ATOM 652 C C . LEU A 1 82 ? -13.196 7.051 11.722 1.00 96.06 82 LEU A C 1
ATOM 654 O O . LEU A 1 82 ? -13.680 5.922 11.784 1.00 96.06 82 LEU A O 1
ATOM 658 N N . ASP A 1 83 ? -13.926 8.154 11.918 1.00 94.38 83 ASP A N 1
ATOM 659 C CA . ASP A 1 83 ? -15.317 8.110 12.403 1.00 94.38 83 ASP A CA 1
ATOM 660 C C . ASP A 1 83 ? -16.245 7.270 11.506 1.00 94.38 83 ASP A C 1
ATOM 662 O O . ASP A 1 83 ? -17.082 6.518 12.024 1.00 94.38 83 ASP A O 1
ATOM 666 N N . ASP A 1 84 ? -16.017 7.333 10.190 1.00 93.06 84 ASP A N 1
ATOM 667 C CA . ASP A 1 84 ? -16.764 6.600 9.161 1.00 93.06 84 ASP A CA 1
ATOM 668 C C . ASP A 1 84 ? -15.956 5.460 8.519 1.00 93.06 84 ASP A C 1
ATOM 670 O O . ASP A 1 84 ? -16.455 4.758 7.632 1.00 93.06 84 ASP A O 1
ATOM 674 N N . CYS A 1 85 ? -14.709 5.256 8.953 1.00 96.75 85 CYS A N 1
ATOM 675 C CA . CYS A 1 85 ? -13.820 4.239 8.406 1.00 96.75 85 CYS A CA 1
ATOM 676 C C . CYS A 1 85 ? -14.253 2.842 8.864 1.00 96.75 85 CYS A C 1
ATOM 678 O O . CYS A 1 85 ? -14.346 2.543 10.057 1.00 96.75 85 CYS A O 1
ATOM 680 N N . LYS A 1 86 ? -14.480 1.955 7.895 1.00 97.19 86 LYS A N 1
ATOM 681 C CA . LYS A 1 86 ? -14.901 0.564 8.112 1.00 97.19 86 LYS A CA 1
ATOM 682 C C . LYS A 1 86 ? -13.788 -0.428 7.799 1.00 97.19 86 LYS A C 1
ATOM 684 O O . LYS A 1 86 ? -13.732 -1.491 8.416 1.00 97.19 86 LYS A O 1
ATOM 689 N N . ILE A 1 87 ? -12.939 -0.094 6.830 1.00 98.00 87 ILE A N 1
ATOM 690 C CA . ILE A 1 87 ? -11.864 -0.954 6.333 1.00 98.00 87 ILE A CA 1
ATOM 691 C C . ILE A 1 87 ? -10.620 -0.091 6.123 1.00 98.00 87 ILE A C 1
ATOM 693 O O . ILE A 1 87 ? -10.703 0.973 5.515 1.00 98.00 87 ILE A O 1
ATOM 697 N N . VAL A 1 88 ? -9.470 -0.563 6.597 1.00 98.50 88 VAL A N 1
ATOM 698 C CA . VAL A 1 88 ? -8.159 0.009 6.267 1.00 98.50 88 VAL A CA 1
ATOM 699 C C . VAL A 1 88 ? -7.509 -0.898 5.239 1.00 98.50 88 VAL A C 1
ATOM 701 O O . VAL A 1 88 ? -7.348 -2.087 5.489 1.00 98.50 88 VAL A O 1
ATOM 704 N N . ILE A 1 89 ? -7.143 -0.365 4.084 1.00 98.56 89 ILE A N 1
ATOM 705 C 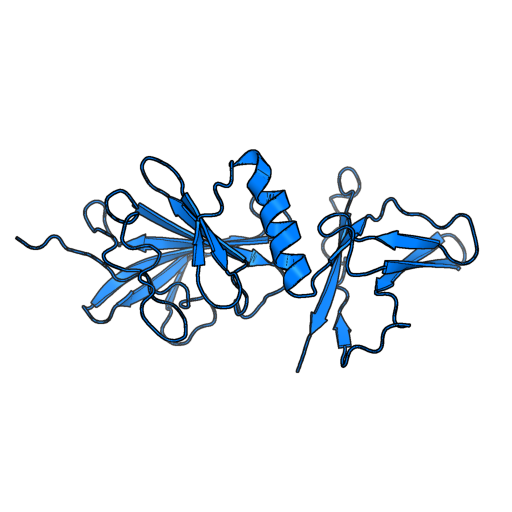CA . ILE A 1 89 ? -6.532 -1.128 2.999 1.00 98.56 89 ILE A CA 1
ATOM 706 C C . ILE A 1 89 ? -5.111 -0.622 2.806 1.00 98.56 89 ILE A C 1
ATOM 708 O O . ILE A 1 89 ? -4.902 0.570 2.599 1.00 98.56 89 ILE A O 1
ATOM 712 N N . VAL A 1 90 ? -4.134 -1.518 2.860 1.00 98.38 90 VAL A N 1
ATOM 713 C CA . VAL A 1 90 ? -2.722 -1.178 2.672 1.00 98.38 90 VAL A CA 1
ATOM 714 C C . VAL A 1 90 ? -2.236 -1.809 1.382 1.00 98.38 90 VAL A C 1
ATOM 716 O O . VAL A 1 90 ? -2.351 -3.021 1.198 1.00 98.38 90 VAL A O 1
ATOM 719 N N . TYR A 1 91 ? -1.710 -0.989 0.481 1.00 98.06 91 TYR A N 1
ATOM 720 C CA . TYR A 1 91 ? -1.176 -1.437 -0.796 1.00 98.06 91 TYR A CA 1
ATOM 721 C C . TYR A 1 91 ? 0.334 -1.610 -0.708 1.00 98.06 91 TYR A C 1
ATOM 723 O O . TYR A 1 91 ? 1.054 -0.709 -0.273 1.00 98.06 91 TYR A O 1
ATOM 731 N N . TYR A 1 92 ? 0.798 -2.751 -1.201 1.00 96.75 92 TYR A N 1
ATOM 732 C CA . TYR A 1 92 ? 2.205 -3.106 -1.303 1.00 96.75 92 TYR A CA 1
ATOM 733 C C . TYR A 1 92 ? 2.521 -3.488 -2.736 1.00 96.75 92 TYR A C 1
ATOM 735 O O . TYR A 1 92 ? 1.666 -3.974 -3.488 1.00 96.75 92 TYR A O 1
ATOM 743 N N . TRP A 1 93 ? 3.779 -3.329 -3.110 1.00 93.75 93 TRP A N 1
ATOM 744 C CA . TRP A 1 93 ? 4.266 -3.919 -4.340 1.00 93.75 93 TRP A CA 1
ATOM 745 C C . TRP A 1 93 ? 4.267 -5.459 -4.240 1.00 93.75 93 TRP A C 1
ATOM 747 O O . TRP A 1 93 ? 4.511 -6.033 -3.181 1.00 93.75 93 TRP A O 1
ATOM 757 N N . SER A 1 94 ? 3.965 -6.163 -5.338 1.00 92.62 94 SER A N 1
ATOM 758 C CA . SER A 1 94 ? 3.827 -7.626 -5.317 1.00 92.62 94 SER A CA 1
ATOM 759 C C . SER A 1 94 ? 5.114 -8.371 -4.955 1.00 92.62 94 SER A C 1
ATOM 761 O O . SER A 1 94 ? 5.030 -9.480 -4.439 1.00 92.62 94 SER A O 1
ATOM 763 N N . GLY A 1 95 ? 6.291 -7.799 -5.225 1.00 87.88 95 GLY A N 1
ATOM 764 C CA . GLY A 1 95 ? 7.561 -8.411 -4.824 1.00 87.88 95 GLY A CA 1
ATOM 765 C C . GLY A 1 95 ? 8.065 -7.985 -3.447 1.00 87.88 95 GLY A C 1
ATOM 766 O O . GLY A 1 95 ? 9.027 -8.576 -2.970 1.00 87.88 95 GLY A O 1
ATOM 767 N N . ASP A 1 96 ? 7.397 -7.064 -2.751 1.00 90.88 96 ASP A N 1
ATOM 768 C CA . ASP A 1 96 ? 7.669 -6.806 -1.332 1.00 90.88 96 ASP A CA 1
ATOM 769 C C . ASP A 1 96 ? 7.148 -7.984 -0.488 1.00 90.88 96 ASP A C 1
ATOM 771 O O . ASP A 1 96 ? 6.073 -7.923 0.103 1.00 90.88 96 ASP A O 1
ATOM 775 N N . GLY A 1 97 ? 7.850 -9.120 -0.518 1.00 91.81 97 GLY A N 1
ATOM 776 C CA . GLY A 1 97 ? 7.427 -10.385 0.088 1.00 91.81 97 GLY A CA 1
ATOM 777 C C . GLY A 1 97 ? 7.198 -10.297 1.596 1.00 91.81 97 GLY A C 1
ATOM 778 O O . GLY A 1 97 ? 6.281 -10.947 2.102 1.00 91.81 97 GLY A O 1
ATOM 779 N N . ASP A 1 98 ? 7.966 -9.440 2.268 1.00 93.19 98 ASP A N 1
ATOM 780 C CA . ASP A 1 98 ? 7.936 -9.250 3.717 1.00 93.19 98 ASP A CA 1
ATOM 781 C C . ASP A 1 98 ? 7.011 -8.109 4.164 1.00 93.19 98 ASP A C 1
ATOM 783 O O . ASP A 1 98 ? 6.754 -7.967 5.362 1.00 93.19 98 ASP A O 1
ATOM 787 N N . TYR A 1 99 ? 6.407 -7.386 3.211 1.00 95.12 99 TYR A N 1
ATOM 788 C CA . TYR A 1 99 ? 5.457 -6.297 3.452 1.00 95.12 99 TYR A CA 1
ATOM 789 C C . TYR A 1 99 ? 6.092 -5.147 4.252 1.00 95.12 99 TYR A C 1
ATOM 791 O O . TYR A 1 99 ? 5.458 -4.574 5.145 1.00 95.12 99 TYR A O 1
ATOM 799 N N . THR A 1 100 ? 7.360 -4.845 3.973 1.00 92.62 100 THR A N 1
ATOM 800 C CA . THR A 1 100 ? 8.139 -3.823 4.684 1.00 92.62 100 THR A CA 1
ATOM 801 C C . THR A 1 100 ? 7.848 -2.414 4.191 1.00 92.62 100 THR A C 1
ATOM 803 O O . THR A 1 100 ? 8.023 -1.459 4.948 1.00 92.62 100 THR A O 1
ATOM 806 N N . ASP A 1 101 ? 7.344 -2.283 2.963 1.00 93.00 101 ASP A N 1
ATOM 807 C CA . ASP A 1 101 ? 7.277 -1.020 2.238 1.00 93.00 101 ASP A CA 1
ATOM 808 C C . ASP A 1 101 ? 5.844 -0.701 1.788 1.00 93.00 101 ASP A C 1
ATOM 810 O O . ASP A 1 101 ? 5.512 -0.771 0.596 1.00 93.00 101 ASP A O 1
ATOM 814 N N . PRO A 1 102 ? 4.952 -0.318 2.725 1.00 95.62 102 PRO A N 1
ATOM 815 C CA . PRO A 1 102 ? 3.608 0.111 2.371 1.00 95.62 102 PRO A CA 1
ATOM 816 C C . PRO A 1 102 ? 3.677 1.371 1.498 1.00 95.62 102 PRO A C 1
ATOM 818 O O . PRO A 1 102 ? 4.350 2.352 1.825 1.00 95.62 102 PRO A O 1
ATOM 821 N N . LEU A 1 103 ? 2.957 1.348 0.377 1.00 96.12 103 LEU A N 1
ATOM 822 C CA . LEU A 1 103 ? 2.969 2.424 -0.618 1.00 96.12 103 LEU A CA 1
ATOM 823 C C . LEU A 1 103 ? 1.837 3.425 -0.384 1.00 96.12 103 LEU A C 1
ATOM 825 O O . LEU A 1 103 ? 2.053 4.637 -0.406 1.00 96.12 103 LEU A O 1
ATOM 829 N N . VAL A 1 104 ? 0.626 2.905 -0.171 1.00 97.69 104 VAL A N 1
ATOM 830 C CA . VAL A 1 104 ? -0.608 3.678 0.006 1.00 97.69 104 VAL A CA 1
ATOM 831 C C . VAL A 1 104 ? -1.454 3.027 1.095 1.00 97.69 104 VAL A C 1
ATOM 833 O O . VAL A 1 104 ? -1.608 1.806 1.114 1.00 97.69 104 VAL A O 1
ATOM 836 N N . VAL A 1 105 ? -2.048 3.846 1.961 1.00 98.00 105 VAL A N 1
ATOM 837 C CA . VAL A 1 105 ? -3.099 3.439 2.903 1.00 98.00 105 VAL A CA 1
ATOM 838 C C . VAL A 1 105 ? -4.412 4.075 2.467 1.00 98.00 105 VAL A C 1
ATOM 840 O O . VAL A 1 105 ? -4.499 5.292 2.346 1.00 98.00 105 VAL A O 1
ATOM 843 N N . GLN A 1 106 ? -5.439 3.266 2.240 1.00 97.69 106 GLN A N 1
ATOM 844 C CA . GLN A 1 106 ? -6.801 3.702 1.952 1.00 97.69 106 GLN A CA 1
ATOM 845 C C . GLN A 1 106 ? -7.676 3.462 3.184 1.00 97.69 106 GLN A C 1
ATOM 847 O O . GLN A 1 106 ? -7.776 2.341 3.681 1.00 97.69 106 GLN A O 1
ATOM 852 N N . LEU A 1 107 ? -8.334 4.512 3.660 1.00 97.62 107 LEU A N 1
ATOM 853 C CA . LEU A 1 107 ? -9.397 4.433 4.654 1.00 97.62 107 LEU A CA 1
ATOM 854 C C . LEU A 1 107 ? -10.721 4.381 3.899 1.00 97.62 107 LEU A C 1
ATOM 856 O O . LEU A 1 107 ? -11.105 5.369 3.274 1.00 97.62 107 LEU A O 1
ATOM 860 N N . SER A 1 108 ? -11.384 3.225 3.916 1.00 96.88 108 SER A N 1
ATOM 861 C CA . SER A 1 108 ? -12.645 3.027 3.205 1.00 96.88 108 SER A CA 1
ATOM 862 C C . SER A 1 108 ? -13.838 3.124 4.151 1.00 96.88 108 SER A C 1
ATOM 864 O O . SER A 1 108 ? -13.900 2.449 5.186 1.00 96.88 108 SER A O 1
ATOM 866 N N . GLY A 1 109 ? -14.785 3.991 3.794 1.00 94.25 109 GLY A N 1
ATOM 867 C CA . GLY A 1 109 ? -15.917 4.405 4.621 1.00 94.25 109 GLY A CA 1
ATOM 868 C C . GLY A 1 109 ? -17.084 4.911 3.776 1.00 94.25 109 GLY A C 1
ATOM 869 O O . GLY A 1 109 ? -17.488 4.256 2.820 1.00 94.25 109 GLY A O 1
ATOM 870 N N . GLU A 1 110 ? -17.659 6.063 4.129 1.00 94.00 110 GLU A N 1
ATOM 871 C CA . GLU A 1 110 ? -18.604 6.766 3.241 1.00 94.00 110 GLU A CA 1
ATOM 872 C C . GLU A 1 110 ? -17.900 7.404 2.038 1.00 94.00 110 GLU A C 1
ATOM 874 O O . GLU A 1 110 ? -18.435 7.423 0.930 1.00 94.00 110 GLU A O 1
ATOM 879 N N . GLN A 1 111 ? -16.691 7.912 2.269 1.00 94.06 111 GLN A N 1
ATOM 880 C CA . GLN A 1 111 ? -15.790 8.429 1.252 1.00 94.06 111 GLN A CA 1
ATOM 881 C C . GLN A 1 111 ? -14.419 7.812 1.476 1.00 94.06 111 GLN A C 1
ATOM 883 O O . GLN A 1 111 ? -13.920 7.802 2.603 1.00 94.06 111 GLN A O 1
ATOM 888 N N . ASP A 1 112 ? -13.822 7.314 0.401 1.00 95.62 112 ASP A N 1
ATOM 889 C CA . ASP A 1 112 ? -12.474 6.776 0.462 1.00 95.62 112 ASP A CA 1
ATOM 890 C C . ASP A 1 112 ? -11.462 7.916 0.595 1.00 95.62 112 ASP A C 1
ATOM 892 O O . ASP A 1 112 ? -11.529 8.924 -0.114 1.00 95.62 112 ASP A O 1
ATOM 896 N N . LYS A 1 113 ? -10.513 7.746 1.514 1.00 96.50 113 LYS A N 1
ATOM 897 C CA . LYS A 1 113 ? -9.386 8.663 1.712 1.00 96.50 113 LYS A CA 1
ATOM 898 C C . LYS A 1 113 ? -8.095 7.894 1.554 1.00 96.50 113 LYS A C 1
ATOM 900 O O . LYS A 1 113 ? -7.975 6.783 2.063 1.00 96.50 113 LYS A O 1
ATOM 905 N N . TYR A 1 114 ? -7.125 8.491 0.878 1.00 97.25 114 TYR A N 1
ATOM 906 C CA . TYR A 1 114 ? -5.866 7.833 0.569 1.00 97.25 114 TYR A CA 1
ATOM 907 C C . TYR A 1 114 ? -4.701 8.605 1.153 1.00 97.25 114 TYR A C 1
ATOM 909 O O . TYR A 1 114 ? -4.655 9.830 1.065 1.00 97.25 114 TYR A O 1
ATOM 917 N N . TYR A 1 115 ? -3.742 7.874 1.702 1.00 97.38 115 TYR A N 1
ATOM 918 C CA . TYR A 1 115 ? -2.552 8.422 2.316 1.00 97.38 115 TYR A CA 1
ATOM 919 C C . TYR A 1 115 ? -1.317 7.811 1.684 1.00 97.38 115 TYR A C 1
ATOM 921 O O . TYR A 1 115 ? -1.254 6.601 1.466 1.00 97.38 115 TYR A O 1
ATOM 929 N N . THR A 1 116 ? -0.314 8.647 1.453 1.00 96.56 116 THR A N 1
ATOM 930 C CA . THR A 1 116 ? 1.026 8.232 1.033 1.00 96.56 116 THR A CA 1
ATOM 931 C C . THR A 1 116 ? 2.043 8.617 2.090 1.00 96.56 116 THR A C 1
ATOM 933 O O . THR A 1 116 ? 1.922 9.677 2.719 1.00 96.56 116 THR A O 1
ATOM 936 N N . ASP A 1 117 ? 3.057 7.778 2.262 1.00 92.50 117 ASP A N 1
ATOM 937 C CA . ASP A 1 117 ? 4.181 8.065 3.144 1.00 92.50 117 ASP A CA 1
ATOM 938 C C . ASP A 1 117 ? 5.174 9.016 2.463 1.00 92.50 117 ASP A C 1
ATOM 940 O O . ASP A 1 117 ? 5.643 8.763 1.354 1.00 92.50 117 ASP A O 1
ATOM 944 N N . THR A 1 118 ? 5.507 10.117 3.137 1.00 87.69 118 THR A N 1
ATOM 945 C CA . THR A 1 118 ? 6.540 11.070 2.698 1.00 87.69 118 THR A CA 1
ATOM 946 C C . THR A 1 118 ? 7.894 10.824 3.380 1.00 87.69 118 THR A C 1
ATOM 948 O O . THR A 1 118 ? 8.713 11.739 3.467 1.00 87.69 118 THR A O 1
ATOM 951 N N . GLY A 1 119 ? 8.101 9.638 3.960 1.00 85.00 119 GLY A N 1
ATOM 952 C CA . GLY A 1 119 ? 9.301 9.209 4.690 1.00 85.00 119 GLY A CA 1
ATOM 953 C C . GLY A 1 119 ? 9.355 9.654 6.156 1.00 85.00 119 GLY A C 1
ATOM 954 O O . GLY A 1 119 ? 10.252 9.263 6.895 1.00 85.00 119 GLY A O 1
ATOM 955 N N . SER A 1 120 ? 8.413 10.488 6.597 1.00 84.88 120 SER A N 1
ATOM 956 C CA . SER A 1 120 ? 8.327 10.963 7.991 1.00 84.88 120 SER A CA 1
ATOM 957 C C . SER A 1 120 ? 6.920 10.888 8.572 1.00 84.88 120 SER A C 1
ATOM 959 O O . SER A 1 120 ? 6.767 10.835 9.791 1.00 84.88 120 SER A O 1
ATOM 961 N N . LYS A 1 121 ? 5.901 10.897 7.712 1.00 91.56 121 LYS A N 1
ATOM 962 C CA . LYS A 1 121 ? 4.491 10.900 8.085 1.00 91.56 121 LYS A CA 1
ATOM 963 C C . LYS A 1 121 ? 3.635 10.448 6.911 1.00 91.56 121 LYS A C 1
ATOM 965 O O . LYS A 1 121 ? 4.026 10.585 5.749 1.00 91.56 121 LYS A O 1
ATOM 970 N N . TRP A 1 122 ? 2.426 10.019 7.238 1.00 95.00 122 TRP A N 1
ATOM 971 C CA . TRP A 1 122 ? 1.376 9.791 6.256 1.00 95.00 122 TRP A CA 1
ATOM 972 C C . TRP A 1 122 ? 0.678 11.108 5.928 1.00 95.00 122 TRP A C 1
ATOM 974 O O . TRP A 1 122 ? 0.338 11.894 6.813 1.00 95.00 122 TRP A O 1
ATOM 984 N N . THR A 1 123 ? 0.477 11.370 4.641 1.00 96.00 123 THR A N 1
ATOM 985 C CA . THR A 1 123 ? -0.214 12.574 4.163 1.00 96.00 123 THR A CA 1
ATOM 986 C C . THR A 1 123 ? -1.373 12.178 3.281 1.00 96.00 123 THR A C 1
ATOM 988 O O . THR A 1 123 ? -1.214 11.290 2.446 1.00 96.00 123 THR A O 1
ATOM 991 N N . ASN A 1 124 ? -2.526 12.819 3.477 1.00 96.19 124 ASN A N 1
ATOM 992 C CA . ASN A 1 124 ? -3.653 12.640 2.574 1.00 96.19 124 ASN A CA 1
ATOM 993 C C . ASN A 1 124 ? -3.229 13.114 1.175 1.00 96.19 124 ASN A C 1
ATOM 995 O O . ASN A 1 124 ? -2.721 14.226 1.026 1.00 96.19 124 ASN A O 1
ATOM 999 N N . ALA A 1 125 ? -3.375 12.233 0.192 1.00 93.00 125 ALA A N 1
ATOM 1000 C CA . ALA A 1 125 ? -2.873 12.412 -1.161 1.00 93.00 125 ALA A CA 1
ATOM 1001 C C . ALA A 1 125 ? -3.969 12.819 -2.164 1.00 93.00 125 ALA A C 1
ATOM 1003 O O . ALA A 1 125 ? -3.680 12.900 -3.355 1.00 93.00 125 ALA A O 1
ATOM 1004 N N . ASP A 1 126 ? -5.209 13.058 -1.706 1.00 90.62 126 ASP A N 1
ATOM 1005 C CA . ASP A 1 126 ? -6.363 13.451 -2.536 1.00 90.62 126 ASP A CA 1
ATOM 1006 C C . ASP A 1 126 ? -6.512 12.594 -3.816 1.00 90.62 126 ASP A C 1
ATOM 1008 O O . ASP A 1 126 ? -6.870 13.078 -4.895 1.00 90.62 126 ASP A O 1
ATOM 1012 N N . ILE A 1 127 ? -6.204 11.296 -3.702 1.00 92.00 127 ILE A N 1
ATOM 1013 C CA . ILE A 1 127 ? -6.195 10.355 -4.826 1.00 92.00 127 ILE A CA 1
ATOM 1014 C C . ILE A 1 127 ? -7.632 10.087 -5.269 1.00 92.00 127 ILE A C 1
ATOM 1016 O O . ILE A 1 127 ? -8.490 9.709 -4.470 1.00 92.00 127 ILE A O 1
ATOM 1020 N N . LYS A 1 128 ? -7.887 10.223 -6.570 1.00 88.50 128 LYS A N 1
ATOM 1021 C CA . LYS A 1 128 ? -9.106 9.700 -7.196 1.00 88.50 128 LYS A CA 1
ATOM 1022 C C . LYS A 1 128 ? -8.899 8.228 -7.526 1.00 88.50 128 LYS A C 1
ATOM 1024 O O . LYS A 1 128 ? -7.802 7.845 -7.913 1.00 88.50 128 LYS A O 1
ATOM 1029 N N . SER A 1 129 ? -9.949 7.411 -7.450 1.00 78.62 129 SER A N 1
ATOM 1030 C CA . SER A 1 129 ? -9.843 5.962 -7.703 1.00 78.62 129 SER A CA 1
ATOM 1031 C C . SER A 1 129 ? -9.149 5.620 -9.032 1.00 78.62 129 SER A C 1
ATOM 1033 O O . SER A 1 129 ? -8.365 4.677 -9.075 1.00 78.62 129 SER A O 1
ATOM 1035 N N . ASP A 1 130 ? -9.387 6.398 -10.092 1.00 86.50 130 ASP A N 1
ATOM 1036 C CA . ASP A 1 130 ? -8.775 6.176 -11.413 1.00 86.50 130 ASP A CA 1
ATOM 1037 C C . ASP A 1 130 ? -7.268 6.503 -11.449 1.00 86.50 130 ASP A C 1
ATOM 1039 O O . ASP A 1 130 ? -6.543 6.021 -12.317 1.00 86.50 130 ASP A O 1
ATOM 1043 N N . ASP A 1 131 ? -6.784 7.286 -10.483 1.00 94.56 131 ASP A N 1
ATOM 1044 C CA . ASP A 1 131 ? -5.382 7.680 -10.340 1.00 94.56 131 ASP A CA 1
ATOM 1045 C C . ASP A 1 131 ? -4.600 6.742 -9.397 1.00 94.56 131 ASP A C 1
ATOM 1047 O O . ASP A 1 131 ? -3.380 6.871 -9.282 1.00 94.56 131 ASP A O 1
ATOM 1051 N N . LEU A 1 132 ? -5.258 5.766 -8.750 1.00 95.50 132 LEU A N 1
ATOM 1052 C CA . LEU A 1 132 ? -4.631 4.894 -7.748 1.00 95.50 132 LEU A CA 1
ATOM 1053 C C . LEU A 1 132 ? -3.405 4.155 -8.295 1.00 95.50 132 LEU A C 1
ATOM 1055 O O . LEU A 1 132 ? -2.347 4.178 -7.667 1.00 95.50 132 LEU A O 1
ATOM 1059 N N . LEU A 1 133 ? -3.525 3.520 -9.466 1.00 94.75 133 LEU A N 1
ATOM 1060 C CA . LEU A 1 133 ? -2.411 2.793 -10.081 1.00 94.75 133 LEU A CA 1
ATOM 1061 C C . LEU A 1 133 ? -1.224 3.724 -10.342 1.00 94.75 133 LEU A C 1
ATOM 1063 O O . LEU A 1 133 ? -0.096 3.380 -10.004 1.00 94.75 133 LEU A O 1
ATOM 1067 N N . LYS A 1 134 ? -1.488 4.925 -10.864 1.00 93.69 134 LYS A N 1
ATOM 1068 C CA . LYS A 1 134 ? -0.461 5.937 -11.114 1.00 93.69 134 LYS A CA 1
ATOM 1069 C C . LYS A 1 134 ? 0.238 6.356 -9.819 1.00 93.69 134 LYS A C 1
ATOM 1071 O O . LYS A 1 134 ? 1.461 6.450 -9.795 1.00 93.69 134 LYS A O 1
ATOM 1076 N N . THR A 1 135 ? -0.503 6.568 -8.732 1.00 95.44 135 THR A N 1
ATOM 1077 C CA . THR A 1 135 ? 0.114 6.919 -7.447 1.00 95.44 135 THR A CA 1
ATOM 1078 C C . THR A 1 135 ? 0.923 5.763 -6.865 1.00 95.44 135 THR A C 1
ATOM 1080 O O . THR A 1 135 ? 2.018 5.990 -6.358 1.00 95.44 135 THR A O 1
ATOM 1083 N N . LEU A 1 136 ? 0.441 4.522 -6.965 1.00 95.44 136 LEU A N 1
ATOM 1084 C CA . LEU A 1 136 ? 1.211 3.343 -6.555 1.00 95.44 136 LEU A CA 1
ATOM 1085 C C . LEU A 1 136 ? 2.517 3.225 -7.346 1.00 95.44 136 LEU A C 1
ATOM 1087 O O . LEU A 1 136 ? 3.566 2.923 -6.782 1.00 95.44 1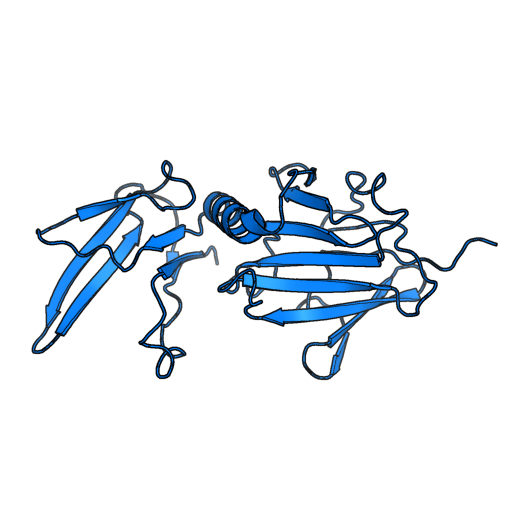36 LEU A O 1
ATOM 1091 N N . ASP A 1 137 ? 2.452 3.485 -8.644 1.00 93.38 137 ASP A N 1
ATOM 1092 C CA . ASP A 1 137 ? 3.569 3.488 -9.580 1.00 93.38 137 ASP A CA 1
ATOM 1093 C C . ASP A 1 137 ? 4.619 4.564 -9.221 1.00 93.38 137 ASP A C 1
ATOM 1095 O O . ASP A 1 137 ? 5.821 4.280 -9.165 1.00 93.38 137 ASP A O 1
ATOM 1099 N N . GLU A 1 138 ? 4.173 5.779 -8.892 1.00 92.19 138 GLU A N 1
ATOM 1100 C CA . GLU A 1 138 ? 5.019 6.880 -8.413 1.00 92.19 138 GLU A CA 1
ATOM 1101 C C . GLU A 1 138 ? 5.661 6.562 -7.052 1.00 92.19 138 GLU A C 1
ATOM 1103 O O . GLU A 1 138 ? 6.874 6.708 -6.889 1.00 92.19 138 GLU A O 1
ATOM 1108 N N . GLN A 1 139 ? 4.871 6.075 -6.089 1.00 93.31 139 GLN A N 1
ATOM 1109 C CA . GLN A 1 139 ? 5.336 5.709 -4.746 1.00 93.31 139 GLN A CA 1
ATOM 1110 C C . GLN A 1 139 ? 6.355 4.571 -4.772 1.00 93.31 139 GLN A C 1
ATOM 1112 O O . GLN A 1 139 ? 7.335 4.594 -4.026 1.00 93.31 139 GLN A O 1
ATOM 1117 N N . ASN A 1 140 ? 6.151 3.589 -5.644 1.00 91.06 140 ASN A N 1
ATOM 1118 C CA . ASN A 1 140 ? 7.088 2.491 -5.826 1.00 91.06 140 ASN A CA 1
ATOM 1119 C C . ASN A 1 140 ? 8.425 2.997 -6.397 1.00 91.06 140 ASN A C 1
ATOM 1121 O O . ASN A 1 140 ? 9.490 2.632 -5.906 1.00 91.06 140 ASN A O 1
ATOM 1125 N N . CYS A 1 141 ? 8.392 3.927 -7.359 1.00 89.00 141 CYS A N 1
ATOM 1126 C CA . CYS A 1 141 ? 9.615 4.527 -7.902 1.00 89.00 141 CYS A CA 1
ATOM 1127 C C . CYS A 1 141 ? 10.424 5.305 -6.859 1.00 89.00 141 CYS A C 1
ATOM 1129 O O . CYS A 1 141 ? 11.651 5.270 -6.906 1.00 89.00 141 CYS A O 1
ATOM 1131 N N . LEU A 1 142 ? 9.763 5.973 -5.906 1.00 88.50 142 LEU A N 1
ATOM 1132 C CA . LEU A 1 142 ? 10.451 6.645 -4.794 1.00 88.50 142 LEU A CA 1
ATOM 1133 C C . LEU A 1 142 ? 11.229 5.665 -3.901 1.00 88.50 142 LEU A C 1
ATOM 1135 O O . LEU A 1 142 ? 12.156 6.077 -3.211 1.00 88.50 142 LEU A O 1
ATOM 1139 N N . ARG A 1 143 ? 10.877 4.376 -3.950 1.00 86.75 143 ARG A N 1
ATOM 1140 C CA . ARG A 1 143 ? 11.523 3.264 -3.242 1.00 86.75 143 ARG A CA 1
ATOM 1141 C C . ARG A 1 143 ? 12.396 2.420 -4.181 1.00 86.75 143 ARG A C 1
ATOM 1143 O O . ARG A 1 143 ? 12.545 1.221 -3.996 1.00 86.75 143 ARG A O 1
ATOM 1150 N N . MET A 1 144 ? 12.946 3.051 -5.225 1.00 83.81 144 MET A N 1
ATOM 1151 C CA . MET A 1 144 ? 13.882 2.453 -6.194 1.00 83.81 144 MET A CA 1
ATOM 1152 C C . MET A 1 144 ? 13.318 1.281 -7.014 1.00 83.81 144 MET A C 1
ATOM 1154 O O . MET A 1 144 ? 14.060 0.505 -7.620 1.00 83.81 144 MET A O 1
ATOM 1158 N N . ALA A 1 145 ? 11.995 1.166 -7.080 1.00 85.00 145 ALA A N 1
ATOM 1159 C CA . ALA A 1 145 ? 11.307 0.104 -7.787 1.00 85.00 145 ALA A CA 1
ATOM 1160 C C . ALA A 1 145 ? 10.627 0.659 -9.051 1.00 85.00 145 ALA A C 1
ATOM 1162 O O . ALA A 1 145 ? 9.584 1.316 -8.991 1.00 85.00 145 ALA A O 1
ATOM 1163 N N . HIS A 1 146 ? 11.233 0.408 -10.217 1.00 85.06 146 HIS A N 1
ATOM 1164 C CA . HIS A 1 146 ? 10.868 1.071 -11.473 1.00 85.06 146 HIS A CA 1
ATOM 1165 C C . HIS A 1 146 ? 9.985 0.228 -12.397 1.00 85.06 146 HIS A C 1
ATOM 1167 O O . HIS A 1 146 ? 10.118 -0.992 -12.530 1.00 85.06 146 HIS A O 1
ATOM 1173 N N . ILE A 1 147 ? 9.112 0.932 -13.117 1.00 85.69 147 ILE A N 1
ATOM 1174 C CA . ILE A 1 147 ? 8.284 0.363 -14.180 1.00 85.69 147 ILE A CA 1
ATOM 1175 C C . ILE A 1 147 ? 9.073 0.318 -15.479 1.00 85.69 147 ILE A C 1
ATOM 1177 O O . ILE A 1 147 ? 9.658 1.321 -15.892 1.00 85.69 147 ILE A O 1
ATOM 1181 N N . ILE A 1 148 ? 9.027 -0.830 -16.146 1.00 85.06 148 ILE A N 1
ATOM 1182 C CA . ILE A 1 148 ? 9.638 -1.062 -17.448 1.00 85.06 148 ILE A CA 1
ATOM 1183 C C . ILE A 1 148 ? 8.539 -1.027 -18.503 1.00 85.06 148 ILE A C 1
ATOM 1185 O O . ILE A 1 148 ? 7.637 -1.866 -18.544 1.00 85.06 148 ILE A O 1
ATOM 1189 N N . ASP A 1 149 ? 8.655 -0.076 -19.418 1.00 86.19 149 ASP A N 1
ATOM 1190 C CA . ASP A 1 149 ? 7.947 -0.147 -20.689 1.00 86.19 149 ASP A CA 1
ATOM 1191 C C . ASP A 1 149 ? 8.651 -1.132 -21.637 1.00 86.19 149 ASP A C 1
ATOM 1193 O O . ASP A 1 149 ? 9.753 -0.868 -22.114 1.00 86.19 149 ASP A O 1
ATOM 1197 N N . ILE A 1 150 ? 8.019 -2.279 -21.885 1.00 85.00 150 ILE A N 1
ATOM 1198 C CA . ILE A 1 150 ? 8.575 -3.368 -22.710 1.00 85.00 150 ILE A CA 1
ATOM 1199 C C . ILE A 1 150 ? 8.293 -3.176 -24.195 1.00 85.00 150 ILE A C 1
ATOM 1201 O O . ILE A 1 150 ? 8.797 -3.927 -25.026 1.00 85.00 150 ILE A O 1
ATOM 1205 N N . SER A 1 151 ? 7.476 -2.177 -24.538 1.00 84.56 151 SER A N 1
ATOM 1206 C CA . SER A 1 151 ? 7.295 -1.767 -25.927 1.00 84.56 151 SER A CA 1
ATOM 1207 C C . SER A 1 151 ? 8.528 -1.037 -26.467 1.00 84.56 151 SER A C 1
ATOM 1209 O O . SER A 1 151 ? 8.712 -0.946 -27.683 1.00 84.56 151 SER A O 1
ATOM 1211 N N . GLN A 1 152 ? 9.409 -0.571 -25.573 1.00 84.56 152 GLN A N 1
ATOM 1212 C CA . GLN A 1 152 ? 10.670 0.053 -25.940 1.00 84.56 152 GLN A CA 1
ATOM 1213 C C . GLN A 1 152 ? 11.616 -0.992 -26.542 1.00 84.56 152 GLN A C 1
ATOM 1215 O O . GLN A 1 152 ? 12.086 -1.906 -25.867 1.00 84.56 152 GLN A O 1
ATOM 1220 N N . ASN A 1 153 ? 11.911 -0.846 -27.832 1.00 78.69 153 ASN A N 1
ATOM 1221 C CA . ASN A 1 153 ? 12.788 -1.741 -28.577 1.00 78.69 153 ASN A CA 1
ATOM 1222 C C . ASN A 1 153 ? 13.929 -0.927 -29.198 1.00 78.69 153 ASN A C 1
ATOM 1224 O O . ASN A 1 153 ? 13.660 -0.013 -29.984 1.00 78.69 153 ASN A O 1
ATOM 1228 N N . PRO A 1 154 ? 15.197 -1.242 -28.891 1.00 72.75 154 PRO A N 1
ATOM 1229 C CA . PRO A 1 154 ? 16.314 -0.530 -29.474 1.00 72.75 154 PRO A CA 1
ATOM 1230 C C . PRO A 1 154 ? 16.420 -0.913 -30.955 1.00 72.75 154 PRO A C 1
ATOM 1232 O O . PRO A 1 154 ? 16.610 -2.079 -31.324 1.00 72.75 154 PRO A O 1
ATOM 1235 N N . SER A 1 155 ? 16.283 0.092 -31.819 1.00 67.31 155 SER A N 1
ATOM 1236 C CA . SER A 1 155 ? 16.594 0.011 -33.252 1.00 67.31 155 SER A CA 1
ATOM 1237 C C . SER A 1 155 ? 18.093 0.208 -33.536 1.00 67.31 155 SER A C 1
ATOM 1239 O O . SER A 1 155 ? 18.530 0.029 -34.669 1.00 67.31 155 SER A O 1
ATOM 1241 N N . SER A 1 156 ? 18.885 0.544 -32.511 1.00 58.72 156 SER A N 1
ATOM 1242 C CA . SER A 1 156 ? 20.319 0.861 -32.558 1.00 58.72 156 SER A CA 1
ATOM 1243 C C . SER A 1 156 ? 21.033 0.353 -31.292 1.00 58.72 156 SER A C 1
ATOM 1245 O O . SER A 1 156 ? 20.379 0.009 -30.313 1.00 58.72 156 SER A O 1
ATOM 1247 N N . SER A 1 157 ? 22.370 0.301 -31.309 1.00 62.41 157 SER A N 1
ATOM 1248 C CA . SER A 1 157 ? 23.260 -0.391 -30.357 1.00 62.41 157 SER A CA 1
ATOM 1249 C C . SER A 1 157 ? 23.138 -0.006 -28.876 1.00 62.41 157 SER A C 1
ATOM 1251 O O . SER A 1 157 ? 23.682 -0.722 -28.041 1.00 62.41 157 SER A O 1
ATOM 1253 N N . THR A 1 158 ? 22.416 1.060 -28.531 1.00 61.47 158 THR A N 1
ATOM 1254 C CA . THR A 1 158 ? 22.009 1.369 -27.151 1.00 61.47 158 THR A CA 1
ATOM 1255 C C . THR A 1 158 ? 20.924 2.440 -27.176 1.00 61.47 158 THR A C 1
ATOM 1257 O O . THR A 1 158 ? 21.082 3.483 -27.809 1.00 61.47 158 THR A O 1
ATOM 1260 N N . THR A 1 159 ? 19.800 2.204 -26.503 1.00 84.06 159 THR A N 1
ATOM 1261 C CA . THR A 1 159 ? 18.754 3.219 -26.310 1.00 84.06 159 THR A CA 1
ATOM 1262 C C . THR A 1 159 ? 18.360 3.207 -24.845 1.00 84.06 159 THR A C 1
ATOM 1264 O O . THR A 1 159 ? 18.083 2.147 -24.290 1.00 84.06 159 THR A O 1
ATOM 1267 N N . THR A 1 160 ? 18.389 4.372 -24.209 1.00 88.19 160 THR A N 1
ATOM 1268 C CA . THR A 1 160 ? 17.885 4.570 -22.851 1.00 88.19 160 THR A CA 1
ATOM 1269 C C . THR A 1 160 ? 16.513 5.231 -22.916 1.00 88.19 160 THR A C 1
ATOM 1271 O O . THR A 1 160 ? 16.202 5.956 -23.862 1.00 88.19 160 THR A O 1
ATOM 1274 N N . TYR A 1 161 ? 15.681 4.991 -21.912 1.00 87.25 161 TYR A N 1
ATOM 1275 C CA . TYR A 1 161 ? 14.430 5.722 -21.708 1.00 87.25 161 TYR A CA 1
ATOM 1276 C C . TYR A 1 161 ? 14.200 5.942 -20.217 1.00 87.25 161 TYR A C 1
ATOM 1278 O O . TYR A 1 161 ? 14.827 5.298 -19.382 1.00 87.25 161 TYR A O 1
ATOM 1286 N N . TYR A 1 162 ? 13.314 6.866 -19.870 1.00 88.25 162 TYR A N 1
ATOM 1287 C CA . TYR A 1 162 ? 12.996 7.144 -18.473 1.00 88.25 162 TYR A CA 1
ATOM 1288 C C . TYR A 1 162 ? 11.830 6.291 -17.998 1.00 88.25 162 TYR A C 1
ATOM 1290 O O . TYR A 1 162 ? 10.891 6.034 -18.754 1.00 88.25 162 TYR A O 1
ATOM 1298 N N . CYS A 1 163 ? 11.862 5.910 -16.720 1.00 87.69 163 CYS A N 1
ATOM 1299 C CA . CYS A 1 163 ? 10.727 5.256 -16.084 1.00 87.69 163 CYS A CA 1
ATOM 1300 C C . CYS A 1 163 ? 9.443 6.097 -16.283 1.00 87.69 163 CYS A C 1
ATOM 1302 O O . CYS A 1 163 ? 9.449 7.291 -15.959 1.00 87.69 163 CYS A O 1
ATOM 1304 N N . PRO A 1 164 ? 8.343 5.505 -16.787 1.00 88.31 164 PRO A N 1
ATOM 1305 C CA . PRO A 1 164 ? 7.114 6.236 -17.087 1.00 88.31 164 PRO A CA 1
ATOM 1306 C C . PRO A 1 164 ? 6.400 6.771 -15.839 1.00 88.31 164 PRO A C 1
ATOM 1308 O O . PRO A 1 164 ? 5.567 7.654 -15.972 1.00 88.31 164 PRO A O 1
ATOM 1311 N N . ALA A 1 165 ? 6.723 6.271 -14.643 1.00 88.62 165 ALA A N 1
ATOM 1312 C CA . ALA A 1 165 ? 6.139 6.767 -13.398 1.00 88.62 165 ALA A CA 1
ATOM 1313 C C . ALA A 1 165 ? 6.809 8.053 -12.901 1.00 88.62 165 ALA A C 1
ATOM 1315 O O . ALA A 1 165 ? 6.139 9.033 -12.599 1.00 88.62 165 ALA A O 1
ATOM 1316 N N . CYS A 1 166 ? 8.143 8.063 -12.799 1.00 83.69 166 CYS A N 1
ATOM 1317 C CA . CYS A 1 166 ? 8.858 9.179 -12.178 1.00 83.69 166 CYS A CA 1
ATOM 1318 C C . CYS A 1 166 ? 9.474 10.164 -13.181 1.00 83.69 166 CYS A C 1
ATOM 1320 O O . CYS A 1 166 ? 9.863 11.259 -12.779 1.00 83.69 166 CYS A O 1
ATOM 1322 N N . HIS A 1 167 ? 9.587 9.796 -14.466 1.00 79.12 167 HIS A N 1
ATOM 1323 C CA . HIS A 1 167 ? 10.103 10.594 -15.593 1.00 79.12 167 HIS A CA 1
ATOM 1324 C C . HIS A 1 167 ? 11.468 11.293 -15.407 1.00 79.12 167 HIS A C 1
ATOM 1326 O O . HIS A 1 167 ? 11.883 12.044 -16.289 1.00 79.12 167 HIS A O 1
ATOM 1332 N N . LYS A 1 168 ? 12.147 11.138 -14.265 1.00 69.75 168 LYS A N 1
ATOM 1333 C CA . LYS A 1 168 ? 13.202 12.082 -13.855 1.00 69.75 168 LYS A CA 1
ATOM 1334 C C . LYS A 1 168 ? 14.377 11.465 -13.110 1.00 69.75 168 LYS A C 1
ATOM 1336 O O . LYS A 1 168 ? 15.382 12.151 -12.961 1.00 69.75 168 LYS A O 1
ATOM 1341 N N . GLN A 1 169 ? 14.274 10.229 -12.627 1.00 62.28 169 GLN A N 1
ATOM 1342 C CA . GLN A 1 169 ? 15.270 9.709 -11.685 1.00 62.28 169 GLN A CA 1
ATOM 1343 C C . GLN A 1 169 ? 16.191 8.668 -12.309 1.00 62.28 169 GLN A C 1
ATOM 1345 O O . GLN A 1 169 ? 17.400 8.877 -12.266 1.00 62.28 169 GLN A O 1
ATOM 1350 N N . GLU A 1 170 ? 15.666 7.657 -13.008 1.00 71.19 170 GLU A N 1
ATOM 1351 C CA . GLU A 1 170 ? 16.516 6.612 -13.583 1.00 71.19 170 GLU A CA 1
ATOM 1352 C C . GLU A 1 170 ? 16.300 6.385 -15.074 1.00 71.19 170 GLU A C 1
ATOM 1354 O O . GLU A 1 170 ? 15.172 6.254 -15.565 1.00 71.19 170 GLU A O 1
ATOM 1359 N N . ALA A 1 171 ? 17.428 6.367 -15.788 1.00 83.00 171 ALA A N 1
ATOM 1360 C CA . ALA A 1 171 ? 17.490 5.891 -17.152 1.00 83.00 171 ALA A CA 1
ATOM 1361 C C . ALA A 1 171 ? 17.463 4.363 -17.106 1.00 83.00 171 ALA A C 1
ATOM 1363 O O . ALA A 1 171 ? 18.216 3.730 -16.371 1.00 83.00 171 ALA A O 1
ATOM 1364 N N . ILE A 1 172 ? 16.578 3.776 -17.892 1.00 85.50 172 ILE A N 1
ATOM 1365 C CA . ILE A 1 172 ? 16.516 2.347 -18.131 1.00 85.50 172 ILE A CA 1
ATOM 1366 C C . ILE A 1 172 ? 17.261 2.118 -19.439 1.00 85.50 172 ILE A C 1
ATOM 1368 O O . ILE A 1 172 ? 16.824 2.548 -20.508 1.00 85.50 172 ILE A O 1
ATOM 1372 N N . SER A 1 173 ? 18.419 1.479 -19.338 1.00 86.81 173 SER A N 1
ATOM 1373 C CA . SER A 1 173 ? 19.197 1.005 -20.470 1.00 86.81 173 SER A CA 1
ATOM 1374 C C . SER A 1 173 ? 18.499 -0.168 -21.129 1.00 86.81 173 SER A C 1
ATOM 1376 O O . SER A 1 173 ? 18.065 -1.107 -20.461 1.00 86.81 173 SER A O 1
ATOM 1378 N N . ILE A 1 174 ? 18.419 -0.127 -22.455 1.00 85.94 174 ILE A N 1
ATOM 1379 C CA . ILE A 1 174 ? 17.943 -1.247 -23.248 1.00 85.94 174 ILE A CA 1
ATOM 1380 C C . ILE A 1 174 ? 19.100 -1.794 -24.068 1.00 85.94 174 ILE A C 1
ATOM 1382 O O . ILE A 1 174 ? 19.764 -1.069 -24.811 1.00 85.94 174 ILE A O 1
ATOM 1386 N N . SER A 1 175 ? 19.307 -3.099 -23.960 1.00 85.38 175 SER A N 1
ATOM 1387 C CA . SER A 1 175 ? 20.209 -3.854 -24.817 1.00 85.38 175 SER A CA 1
ATOM 1388 C C . SER A 1 175 ? 19.429 -4.926 -25.558 1.00 85.38 175 SER A C 1
ATOM 1390 O O . SER A 1 175 ? 18.441 -5.470 -25.059 1.00 85.38 175 SER A O 1
ATOM 1392 N N . SER A 1 176 ? 19.864 -5.239 -26.772 1.00 84.50 176 SER A N 1
ATOM 1393 C CA . SER A 1 176 ? 19.311 -6.355 -27.522 1.00 84.50 176 SER A CA 1
ATOM 1394 C C . SER A 1 176 ? 20.396 -7.288 -28.010 1.00 84.50 176 SER A C 1
ATOM 1396 O O . SER A 1 176 ? 21.453 -6.841 -28.445 1.00 84.50 176 SER A O 1
ATOM 1398 N N . LEU A 1 177 ? 20.097 -8.579 -27.971 1.00 83.94 177 LEU A N 1
ATOM 1399 C CA . LEU A 1 177 ? 20.951 -9.635 -28.479 1.00 83.94 177 LEU A CA 1
ATOM 1400 C C . LEU A 1 177 ? 20.128 -10.519 -29.412 1.00 83.94 177 LEU A C 1
ATOM 1402 O O . LEU A 1 177 ? 19.166 -11.155 -28.972 1.00 83.94 177 LEU A O 1
ATOM 1406 N N . ASP A 1 178 ? 20.521 -10.572 -30.679 1.00 86.62 178 ASP A N 1
ATOM 1407 C CA . ASP A 1 178 ? 19.991 -11.550 -31.623 1.00 86.62 178 ASP A CA 1
ATOM 1408 C C . ASP A 1 178 ? 20.535 -12.941 -31.260 1.00 86.62 178 ASP A C 1
ATOM 1410 O O . ASP A 1 178 ? 21.741 -13.128 -31.081 1.00 86.62 178 ASP A O 1
ATOM 1414 N N . LYS A 1 179 ? 19.640 -13.917 -31.094 1.00 85.94 179 LYS A N 1
ATOM 1415 C CA . LYS A 1 179 ? 19.966 -15.316 -30.799 1.00 85.94 179 LYS A CA 1
ATOM 1416 C C . LYS A 1 179 ? 19.168 -16.224 -31.714 1.00 85.94 179 LYS A C 1
ATOM 1418 O O . LYS A 1 179 ? 17.955 -16.282 -31.577 1.00 85.94 179 LYS A O 1
ATOM 1423 N N . ASP A 1 180 ? 19.845 -16.965 -32.583 1.00 90.25 180 ASP A N 1
ATOM 1424 C CA . ASP A 1 180 ? 19.257 -17.945 -33.503 1.00 90.25 180 ASP A CA 1
ATOM 1425 C C . ASP A 1 180 ? 17.950 -17.452 -34.163 1.00 90.25 180 ASP A C 1
ATOM 1427 O O . ASP A 1 180 ? 17.982 -16.733 -35.157 1.00 90.25 180 ASP A O 1
ATOM 1431 N N . ASN A 1 181 ? 16.796 -17.816 -33.596 1.00 92.69 181 ASN A N 1
ATOM 1432 C CA . ASN A 1 181 ? 15.450 -17.514 -34.080 1.00 92.69 181 ASN A CA 1
ATOM 1433 C C . ASN A 1 181 ? 14.661 -16.494 -33.228 1.00 92.69 181 ASN A C 1
ATOM 1435 O O . ASN A 1 181 ? 13.452 -16.360 -33.420 1.00 92.69 181 ASN A O 1
ATOM 1439 N N . TYR A 1 182 ? 15.293 -15.794 -32.283 1.00 85.56 182 TYR A N 1
ATOM 1440 C CA . TYR A 1 182 ? 14.649 -14.782 -31.443 1.00 85.56 182 TYR A CA 1
ATOM 1441 C C . TYR A 1 182 ? 15.568 -13.593 -31.119 1.00 85.56 182 TYR A C 1
ATOM 1443 O O . TYR A 1 182 ? 16.790 -13.707 -31.069 1.00 85.56 182 TYR A O 1
ATOM 1451 N N . LYS A 1 183 ? 14.968 -12.430 -30.846 1.00 84.31 183 LYS A N 1
ATOM 1452 C CA . LYS A 1 183 ? 15.673 -11.247 -30.327 1.00 84.31 183 LYS A CA 1
ATOM 1453 C C . LYS A 1 183 ? 15.423 -11.155 -28.825 1.00 84.31 183 LYS A C 1
ATOM 1455 O O . LYS A 1 183 ? 14.281 -10.987 -28.400 1.00 84.31 183 LYS A O 1
ATOM 1460 N N . ARG A 1 184 ? 16.472 -11.271 -28.005 1.00 85.56 184 ARG A N 1
ATOM 1461 C CA . ARG A 1 184 ? 16.380 -11.009 -26.560 1.00 85.56 184 ARG A CA 1
ATOM 1462 C C . ARG A 1 184 ? 16.523 -9.513 -26.332 1.00 85.56 184 ARG A C 1
ATOM 1464 O O . ARG A 1 184 ? 17.553 -8.955 -26.697 1.00 85.56 184 ARG A O 1
ATOM 1471 N N . VAL A 1 185 ? 15.537 -8.891 -25.695 1.00 84.25 185 VAL A N 1
ATOM 1472 C CA . VAL A 1 185 ? 15.618 -7.501 -25.232 1.00 84.25 185 VAL A CA 1
ATOM 1473 C C . VAL A 1 185 ? 15.763 -7.513 -23.717 1.00 84.25 185 VAL A C 1
ATOM 1475 O O . VAL A 1 185 ? 15.027 -8.205 -23.017 1.00 84.25 185 VAL A O 1
ATOM 1478 N N . SER A 1 186 ? 16.759 -6.795 -23.222 1.00 85.69 186 SER A N 1
ATOM 1479 C CA . SER A 1 186 ? 17.060 -6.665 -21.806 1.00 85.69 186 SER A CA 1
ATOM 1480 C C . SER A 1 186 ? 16.950 -5.201 -21.424 1.00 85.69 186 SER A C 1
ATOM 1482 O O . SER A 1 186 ? 17.610 -4.355 -22.018 1.00 85.69 186 SER A O 1
ATOM 1484 N N . HIS A 1 187 ? 16.106 -4.933 -20.437 1.00 85.88 187 HIS A N 1
ATOM 1485 C CA . HIS A 1 187 ? 15.979 -3.637 -19.791 1.00 85.88 187 HIS A CA 1
ATOM 1486 C C . HIS A 1 187 ? 16.752 -3.728 -18.479 1.00 85.88 187 HIS A C 1
ATOM 1488 O O . HIS A 1 187 ? 16.668 -4.747 -17.796 1.00 85.88 187 HIS A O 1
ATOM 1494 N N . SER A 1 188 ? 17.518 -2.709 -18.138 1.00 83.88 188 SER A N 1
ATOM 1495 C CA . SER A 1 188 ? 18.227 -2.625 -16.865 1.00 83.88 188 SER A CA 1
ATOM 1496 C C . SER A 1 188 ? 18.290 -1.167 -16.435 1.00 83.88 188 SER A C 1
ATOM 1498 O O . SER A 1 188 ? 18.402 -0.298 -17.298 1.00 83.88 188 SER A O 1
ATOM 1500 N N . PRO A 1 189 ? 18.228 -0.853 -15.134 1.00 82.50 189 PRO A N 1
ATOM 1501 C CA . PRO A 1 189 ? 18.670 0.453 -14.662 1.00 82.50 189 PRO A CA 1
ATOM 1502 C C . PRO A 1 189 ? 20.070 0.759 -15.216 1.00 82.50 189 PRO A C 1
ATOM 1504 O O . PRO A 1 189 ? 20.886 -0.147 -15.399 1.00 82.50 189 PRO A O 1
ATOM 1507 N N . ASP A 1 190 ? 20.327 2.011 -15.573 1.00 77.06 190 ASP A N 1
ATOM 1508 C CA . ASP A 1 190 ? 21.630 2.441 -16.072 1.00 77.06 190 ASP A CA 1
ATOM 1509 C C . ASP A 1 190 ? 22.676 2.374 -14.945 1.00 77.06 190 ASP A C 1
ATOM 1511 O O . ASP A 1 190 ? 22.729 3.228 -14.061 1.00 77.06 190 ASP A O 1
ATOM 1515 N N . GLU A 1 191 ? 23.514 1.333 -14.988 1.00 65.56 191 GLU A N 1
ATOM 1516 C CA . GLU A 1 191 ? 24.563 1.046 -13.999 1.00 65.56 191 GLU A CA 1
ATOM 1517 C C . GLU A 1 191 ? 25.677 2.105 -13.962 1.00 65.56 191 GLU A C 1
ATOM 1519 O O . GLU A 1 191 ? 26.511 2.092 -13.055 1.00 65.56 191 GLU A O 1
ATOM 1524 N N . SER A 1 192 ? 25.713 3.047 -14.917 1.00 60.88 192 SER A N 1
ATOM 1525 C CA . SER A 1 192 ? 26.694 4.142 -14.902 1.00 60.88 192 SER A CA 1
ATOM 1526 C C . SER A 1 192 ? 26.549 5.060 -13.683 1.00 60.88 192 SER A C 1
ATOM 1528 O O . SER A 1 192 ? 27.489 5.781 -13.337 1.00 60.88 192 SER A O 1
ATOM 1530 N N . LYS A 1 193 ? 25.413 4.993 -12.980 1.00 56.12 193 LYS A N 1
ATOM 1531 C CA . LYS A 1 193 ? 25.265 5.534 -11.632 1.00 56.12 193 LYS A CA 1
ATOM 1532 C C . LYS A 1 193 ? 25.504 4.418 -10.622 1.00 56.12 193 LYS A C 1
ATOM 1534 O O . LYS A 1 193 ? 24.647 3.568 -10.403 1.00 56.12 193 LYS A O 1
ATOM 1539 N N . SER A 1 194 ? 26.675 4.435 -9.993 1.00 39.91 194 SER A N 1
ATOM 1540 C CA . SER A 1 194 ? 27.025 3.530 -8.901 1.00 39.91 194 SER A CA 1
ATOM 1541 C C . SER A 1 194 ? 26.049 3.696 -7.731 1.00 39.91 194 SER A C 1
ATOM 1543 O O . SER A 1 194 ? 26.226 4.578 -6.889 1.00 39.91 194 SER A O 1
ATOM 1545 N N . PHE A 1 195 ? 25.034 2.847 -7.671 1.00 46.62 195 PHE A N 1
ATOM 1546 C CA . PHE A 1 195 ? 24.286 2.581 -6.453 1.00 46.62 195 PHE A CA 1
ATOM 1547 C C . PHE A 1 195 ? 24.720 1.219 -5.925 1.00 46.62 195 PHE A C 1
ATOM 1549 O O . PHE A 1 195 ? 24.949 0.287 -6.697 1.00 46.62 195 PHE A O 1
ATOM 1556 N N . GLY A 1 196 ? 24.930 1.148 -4.612 1.00 39.44 196 GLY A N 1
ATOM 1557 C CA . GLY A 1 196 ? 25.236 -0.099 -3.932 1.00 39.44 196 GLY A CA 1
ATOM 1558 C C . GLY A 1 196 ? 24.122 -1.120 -4.160 1.00 39.44 196 GLY A C 1
ATOM 1559 O O . GLY A 1 196 ? 22.950 -0.801 -4.004 1.00 39.44 196 GLY A O 1
ATOM 1560 N N . GLU A 1 197 ? 24.558 -2.320 -4.537 1.00 39.97 197 GLU A N 1
ATOM 1561 C CA . GLU A 1 197 ? 23.882 -3.614 -4.382 1.00 39.97 197 GLU A CA 1
ATOM 1562 C C . GLU A 1 197 ? 22.600 -3.868 -5.209 1.00 39.97 197 GLU A C 1
ATOM 1564 O O . GLU A 1 197 ? 22.257 -3.092 -6.095 1.00 39.97 197 GLU A O 1
ATOM 1569 N N . LYS A 1 198 ? 22.126 -5.121 -5.167 1.00 41.47 198 LYS A N 1
ATOM 1570 C CA . LYS A 1 198 ? 21.888 -6.015 -6.322 1.00 41.47 198 LYS A CA 1
ATOM 1571 C C . LYS A 1 198 ? 20.452 -5.979 -6.871 1.00 41.47 198 LYS A C 1
ATOM 1573 O O . LYS A 1 198 ? 19.480 -6.199 -6.154 1.00 41.47 198 LYS A O 1
ATOM 1578 N N . TYR A 1 199 ? 20.322 -5.940 -8.200 1.00 44.03 199 TYR A N 1
ATOM 1579 C CA . TYR A 1 199 ? 19.025 -6.040 -8.875 1.00 44.03 199 TYR A CA 1
ATOM 1580 C C . TYR A 1 199 ? 18.526 -7.490 -9.056 1.00 44.03 199 TYR A C 1
ATOM 1582 O O . TYR A 1 199 ? 19.267 -8.360 -9.523 1.00 44.03 199 TYR A O 1
ATOM 1590 N N . ARG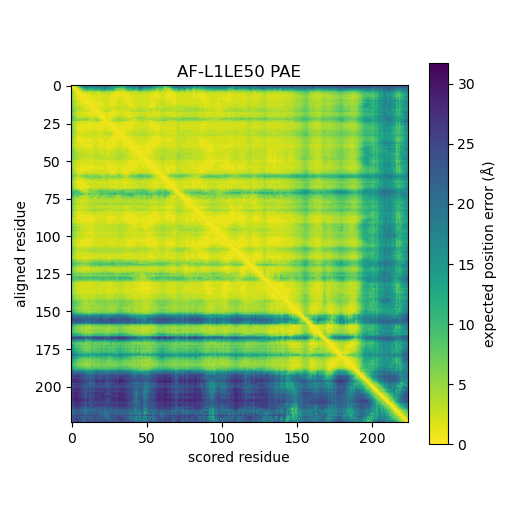 A 1 200 ? 17.241 -7.754 -8.771 1.00 39.19 200 ARG A N 1
ATOM 1591 C CA . ARG A 1 200 ? 16.533 -9.003 -9.116 1.00 39.19 200 ARG A CA 1
ATOM 1592 C C . ARG A 1 200 ? 15.456 -8.740 -10.173 1.00 39.19 200 ARG A C 1
ATOM 1594 O O . ARG A 1 200 ? 14.513 -7.979 -9.965 1.00 39.19 200 ARG A O 1
ATOM 1601 N N . LEU A 1 201 ? 15.578 -9.430 -11.306 1.00 43.88 201 LEU A N 1
ATOM 1602 C CA . LEU A 1 201 ? 14.479 -9.655 -12.248 1.00 43.88 201 LEU A CA 1
ATOM 1603 C C . LEU A 1 201 ? 13.508 -10.650 -11.607 1.00 43.88 201 LEU A C 1
ATOM 1605 O O . LEU A 1 201 ? 13.926 -11.755 -11.256 1.00 43.88 201 LEU A O 1
ATOM 1609 N N . LEU A 1 202 ? 12.228 -10.298 -11.473 1.00 40.72 202 LEU A N 1
ATOM 1610 C CA . LEU A 1 202 ? 11.217 -11.321 -11.212 1.00 40.72 202 LEU A CA 1
ATOM 1611 C C . LEU A 1 202 ? 11.047 -12.168 -12.476 1.00 40.72 202 LEU A C 1
ATOM 1613 O O . LEU A 1 202 ? 10.822 -11.651 -13.572 1.00 40.72 202 LEU A O 1
ATOM 1617 N N . ASP A 1 203 ? 11.223 -13.473 -12.293 1.00 36.78 203 ASP A N 1
ATOM 1618 C CA . ASP A 1 203 ? 11.135 -14.495 -13.324 1.00 36.78 203 ASP A CA 1
ATOM 1619 C C . ASP A 1 203 ? 9.730 -14.517 -13.951 1.00 36.78 203 ASP A C 1
ATOM 1621 O O . ASP A 1 203 ? 8.704 -14.551 -13.274 1.00 36.78 203 ASP A O 1
ATOM 1625 N N . ILE A 1 204 ? 9.700 -14.493 -15.282 1.00 43.69 204 ILE A N 1
ATOM 1626 C CA . ILE A 1 204 ? 8.514 -14.332 -16.140 1.00 43.69 204 ILE A CA 1
ATOM 1627 C C . ILE A 1 204 ? 7.792 -15.691 -16.310 1.00 43.69 204 ILE A C 1
ATOM 1629 O O . ILE A 1 204 ? 6.908 -15.866 -17.149 1.00 43.69 204 ILE A O 1
ATOM 1633 N N . SER A 1 205 ? 8.146 -16.697 -15.508 1.00 33.00 205 SER A N 1
ATOM 1634 C CA . SER A 1 205 ? 7.679 -18.078 -15.658 1.00 33.00 205 SER A CA 1
ATOM 1635 C C . SER A 1 205 ? 6.176 -18.278 -15.394 1.00 33.00 205 SER A C 1
ATOM 1637 O O . SER A 1 205 ? 5.635 -19.311 -15.787 1.00 33.00 205 SER A O 1
ATOM 1639 N N . TYR A 1 206 ? 5.464 -17.276 -14.862 1.00 36.62 206 TYR A N 1
ATOM 1640 C CA . TYR A 1 206 ? 4.005 -17.314 -14.663 1.00 36.62 206 TYR A CA 1
ATOM 1641 C C . TYR A 1 206 ? 3.157 -16.850 -15.871 1.00 36.62 206 TYR A C 1
ATOM 1643 O O . TYR A 1 206 ? 1.9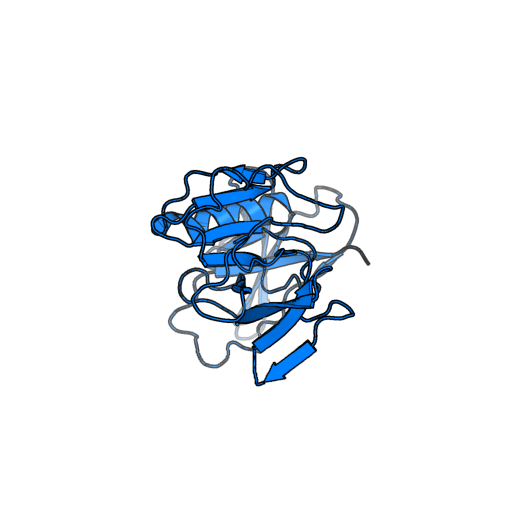32 -16.826 -15.793 1.00 36.62 206 TYR A O 1
ATOM 1651 N N . PHE A 1 207 ? 3.772 -16.496 -17.007 1.00 43.75 207 PHE A N 1
ATOM 1652 C CA . PHE A 1 207 ? 3.091 -15.782 -18.104 1.00 43.75 207 PHE A CA 1
ATOM 1653 C C . PHE A 1 207 ? 2.806 -16.598 -19.374 1.00 43.75 207 PHE A C 1
ATOM 1655 O O . PHE A 1 207 ? 2.582 -16.022 -20.438 1.00 43.75 207 PHE A O 1
ATOM 1662 N N . ARG A 1 208 ? 2.774 -17.935 -19.310 1.00 36.94 208 ARG A N 1
ATOM 1663 C CA . ARG A 1 208 ? 2.524 -18.753 -20.515 1.00 36.94 208 ARG A CA 1
ATOM 1664 C C . ARG A 1 208 ? 1.119 -18.609 -21.125 1.00 36.94 208 ARG A C 1
ATOM 1666 O O . ARG A 1 208 ? 0.997 -18.865 -22.317 1.00 36.94 208 ARG A O 1
ATOM 1673 N N . ASP A 1 209 ? 0.122 -18.107 -20.390 1.00 37.97 209 ASP A N 1
ATOM 1674 C CA . ASP A 1 209 ? -1.275 -18.050 -20.868 1.00 37.97 209 ASP A CA 1
ATOM 1675 C C . ASP A 1 209 ? -1.833 -16.640 -21.180 1.00 37.97 209 ASP A C 1
ATOM 1677 O O . ASP A 1 209 ? -2.987 -16.522 -21.589 1.00 37.97 209 ASP A O 1
ATOM 1681 N N . ILE A 1 210 ? -1.054 -15.551 -21.055 1.00 39.47 210 ILE A N 1
ATOM 1682 C CA . ILE A 1 210 ? -1.573 -14.164 -21.214 1.00 39.47 210 ILE A CA 1
ATOM 1683 C C . ILE A 1 210 ? -0.738 -13.327 -22.205 1.00 39.47 210 ILE A C 1
ATOM 1685 O O . ILE A 1 210 ? -0.463 -12.148 -21.992 1.00 39.47 210 ILE A O 1
ATOM 1689 N N . PHE A 1 211 ? -0.328 -13.906 -23.335 1.00 38.22 211 PHE A N 1
ATOM 1690 C CA . PHE A 1 211 ? 0.492 -13.182 -24.323 1.00 38.22 211 PHE A CA 1
ATOM 1691 C C . PHE A 1 211 ? -0.262 -12.147 -25.182 1.00 38.22 211 PHE A C 1
ATOM 1693 O O . PHE A 1 211 ? 0.373 -11.431 -25.949 1.00 38.22 211 PHE A O 1
ATOM 1700 N N . SER A 1 212 ? -1.587 -12.000 -25.060 1.00 36.75 212 SER A N 1
ATOM 1701 C CA . SER A 1 212 ? -2.342 -11.026 -25.871 1.00 36.75 212 SER A CA 1
ATOM 1702 C C . SER A 1 212 ? -2.621 -9.676 -25.194 1.00 36.75 212 SER A C 1
ATOM 1704 O O . SER A 1 212 ? -3.251 -8.830 -25.825 1.00 36.75 212 SER A O 1
ATOM 1706 N N . LYS A 1 213 ? -2.201 -9.450 -23.935 1.00 36.28 213 LYS A N 1
ATOM 1707 C CA . LYS A 1 213 ? -2.631 -8.258 -23.164 1.00 36.28 213 LYS A CA 1
ATOM 1708 C C . LYS A 1 213 ? -1.574 -7.556 -22.296 1.00 36.28 213 LYS A C 1
ATOM 1710 O O . LYS A 1 213 ? -1.937 -6.641 -21.562 1.00 36.28 213 LYS A O 1
ATOM 1715 N N . ILE A 1 214 ? -0.297 -7.937 -22.341 1.00 40.91 214 ILE A N 1
ATOM 1716 C CA . ILE A 1 214 ? 0.711 -7.366 -21.426 1.00 40.91 214 ILE A CA 1
ATOM 1717 C C . ILE A 1 214 ? 1.601 -6.354 -22.152 1.00 40.91 214 ILE A C 1
ATOM 1719 O O . ILE A 1 214 ? 2.297 -6.706 -23.100 1.00 40.91 214 ILE A O 1
ATOM 1723 N N . HIS A 1 215 ? 1.593 -5.107 -21.665 1.00 40.84 215 HIS A N 1
ATOM 1724 C CA . HIS A 1 215 ? 2.389 -3.988 -22.186 1.00 40.84 215 HIS A CA 1
ATOM 1725 C C . HIS A 1 215 ? 3.513 -3.508 -21.237 1.00 40.84 215 HIS A C 1
ATOM 1727 O O . HIS A 1 215 ? 4.277 -2.631 -21.631 1.00 40.84 215 HIS A O 1
ATOM 1733 N N . HIS A 1 216 ? 3.674 -4.075 -20.025 1.00 40.62 216 HIS A N 1
ATOM 1734 C CA . HIS A 1 216 ? 4.656 -3.601 -19.024 1.00 40.62 216 HIS A CA 1
ATOM 1735 C C . HIS A 1 216 ? 5.304 -4.743 -18.200 1.00 40.62 216 HIS A C 1
ATOM 1737 O O . HIS A 1 216 ? 4.609 -5.664 -17.778 1.00 40.62 216 HIS A O 1
ATOM 1743 N N . LEU A 1 217 ? 6.624 -4.667 -17.950 1.00 49.38 217 LEU A N 1
ATOM 1744 C CA . LEU A 1 217 ? 7.403 -5.502 -16.997 1.00 49.38 217 LEU A CA 1
ATOM 1745 C C . LEU A 1 217 ? 7.940 -4.601 -15.854 1.00 49.38 217 LEU A C 1
ATOM 1747 O O . LEU A 1 217 ? 7.839 -3.380 -15.945 1.00 49.38 217 LEU A O 1
ATOM 1751 N N . ARG A 1 218 ? 8.496 -5.144 -14.757 1.00 53.00 218 ARG A N 1
ATOM 1752 C CA . ARG A 1 218 ? 9.091 -4.341 -13.655 1.00 53.00 218 ARG A CA 1
ATOM 1753 C C . ARG A 1 218 ? 10.382 -4.976 -13.097 1.00 53.00 218 ARG A C 1
ATOM 1755 O O . ARG A 1 218 ? 10.494 -6.200 -13.093 1.00 53.00 218 ARG A O 1
ATOM 1762 N N . LEU A 1 219 ? 11.344 -4.151 -12.666 1.00 46.34 219 LEU A N 1
ATOM 1763 C CA . LEU A 1 219 ? 12.707 -4.511 -12.207 1.00 46.34 219 LEU A CA 1
ATOM 1764 C C . LEU A 1 219 ? 13.000 -3.887 -10.833 1.00 46.34 219 LEU A C 1
ATOM 1766 O O . LEU A 1 219 ? 12.553 -2.767 -10.588 1.00 46.34 219 LEU A O 1
ATOM 1770 N N . PHE A 1 220 ? 13.774 -4.570 -9.975 1.00 50.41 220 PHE A N 1
ATOM 1771 C CA . PHE A 1 220 ? 13.949 -4.187 -8.559 1.00 50.41 220 PHE A CA 1
ATOM 1772 C C . PHE A 1 220 ? 15.378 -4.335 -8.053 1.00 50.41 220 PHE A C 1
ATOM 1774 O O . PHE A 1 220 ? 16.110 -5.174 -8.575 1.00 50.41 220 PHE A O 1
ATOM 1781 N N . ASN A 1 221 ? 15.717 -3.559 -7.017 1.00 37.09 221 ASN A N 1
ATOM 1782 C CA . ASN A 1 221 ? 16.920 -3.661 -6.184 1.00 37.09 221 ASN A CA 1
ATOM 1783 C C . ASN A 1 221 ? 16.552 -4.242 -4.796 1.00 37.09 221 ASN A C 1
ATOM 1785 O O . ASN A 1 221 ? 15.461 -3.946 -4.312 1.00 37.09 221 ASN A O 1
ATOM 1789 N N . TYR A 1 222 ? 17.409 -5.072 -4.192 1.00 38.84 222 TYR A N 1
ATOM 1790 C CA . TYR A 1 222 ? 17.252 -5.603 -2.825 1.00 38.84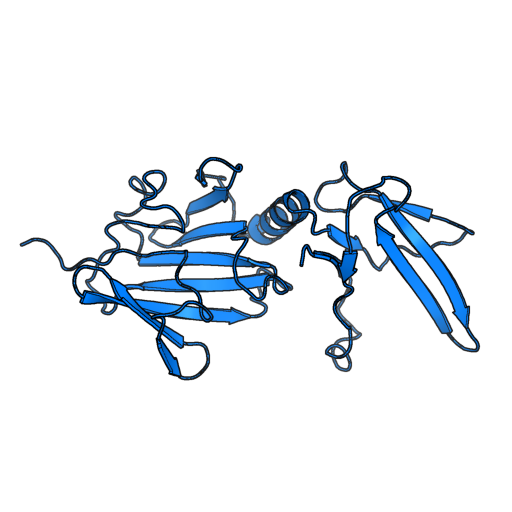 222 TYR A CA 1
ATOM 1791 C C . TYR A 1 222 ? 18.562 -5.467 -2.039 1.00 38.84 222 TYR A C 1
ATOM 1793 O O . TYR A 1 222 ? 19.616 -5.869 -2.541 1.00 38.84 222 TYR A O 1
ATOM 1801 N N . ASP A 1 223 ? 18.451 -5.027 -0.784 1.00 37.16 223 ASP A N 1
ATOM 1802 C CA . ASP A 1 223 ? 19.498 -5.159 0.234 1.00 37.16 223 ASP A CA 1
ATOM 1803 C C . ASP A 1 223 ? 19.284 -6.483 1.006 1.00 37.16 223 ASP A C 1
ATOM 1805 O O . ASP A 1 223 ? 18.154 -6.794 1.397 1.00 37.16 223 ASP A O 1
ATOM 1809 N N . GLU A 1 224 ? 20.345 -7.290 1.167 1.00 36.12 224 GLU A N 1
ATOM 1810 C CA . GLU A 1 224 ? 20.369 -8.530 1.982 1.00 36.12 224 GLU A CA 1
ATOM 1811 C C . GLU A 1 224 ? 20.751 -8.249 3.444 1.00 36.12 224 GLU A C 1
ATOM 1813 O O . GLU A 1 224 ? 21.692 -7.456 3.675 1.00 36.12 224 GLU A O 1
#

pLDDT: mean 83.5, std 19.25, range [33.0, 98.56]